Protein AF-A0A920YTK1-F1 (afdb_monomer_lite)

pLDDT: mean 79.83, std 17.47, range [36.53, 94.81]

Radius of gyration: 25.75 Å; chains: 1; bounding box: 58×49×73 Å

Sequence (204 aa):
MTEVEAIELIERLKNACTFNRFEDPGVYAEYLRALKGYDYGRMDAAIDAAIEEDSRNVPAISLLVKKYKDALNAPKDRFEVKNGEYCTVCDDRGYVLMKEVQKSGDMDIPYQYVLYCPFCPVGRSQAYDGRNISDKEHRSPYIVPPLTEYFGDEGIQLLRDANLKKRNKKTGVVRPTEKEFQANLQTIGKSISNDWKYDVEIPF

Foldseek 3Di:
DDLVLLVVLVVVLVVQEQDDDCVPVVVVVVSSVLPVPDDRVLLSVLQVVVCVVPSHYRDDSVSSVVSSVVCVVPPVPPPQQFFPDQDLQPRRQQWDKDWDFDDDDPDTDIDIAIAGEPPTRNRVVVWDQLQPDPDPVRRDRDTRHHCCVVDPPVRSVVSSVVSVVVVCVVVPDPPPPPVRVVVVVVVPPDDDDPPDDDDDDDDD

Secondary structure (DSSP, 8-state):
--HHHHHHHHHHHHHH-SB--TTSHHHHHHHHHHHHTS-HHHHHHHHHHHHHH-SSBPPPHHHHHHHHHHHHHS---------SS--TTTTTSSEEEEEEEEEETTEEEEEEEEEE-TTSHHHHHT--BGGG-S-STT--S-B--BGGGT--HHHHHHHHHHHHHHHHHHHT-----HHHHHHHHHH--S---TT---------

Structure (mmCIF, N/CA/C/O backbone):
data_AF-A0A920YTK1-F1
#
_entry.id   AF-A0A920YTK1-F1
#
loop_
_atom_site.group_PDB
_atom_site.id
_atom_site.type_symbol
_atom_site.label_atom_id
_atom_site.label_alt_id
_atom_site.label_comp_id
_atom_site.label_asym_id
_atom_site.label_entity_id
_atom_site.label_seq_id
_atom_site.pdbx_PDB_ins_code
_atom_site.Cartn_x
_atom_site.Cartn_y
_atom_site.Cartn_z
_atom_site.occupancy
_atom_site.B_iso_or_equiv
_atom_site.auth_seq_id
_atom_site.auth_comp_id
_atom_site.auth_asym_id
_atom_site.auth_atom_id
_atom_site.pdbx_PDB_model_num
ATOM 1 N N . MET A 1 1 ? -4.052 7.159 -19.626 1.00 87.94 1 MET A N 1
ATOM 2 C CA . MET A 1 1 ? -5.121 6.332 -19.020 1.00 87.94 1 MET A CA 1
ATOM 3 C C . MET A 1 1 ? -6.077 5.864 -20.108 1.00 87.94 1 MET A C 1
ATOM 5 O O . MET A 1 1 ? -6.047 6.420 -21.207 1.00 87.94 1 MET A O 1
ATOM 9 N N . THR A 1 2 ? -6.884 4.840 -19.842 1.00 88.12 2 THR A N 1
ATOM 10 C CA . THR A 1 2 ? -7.949 4.388 -20.747 1.00 88.12 2 THR A CA 1
ATOM 11 C C . THR A 1 2 ? -9.098 5.398 -20.791 1.00 88.12 2 THR A C 1
ATOM 13 O O . THR A 1 2 ? -9.187 6.315 -19.978 1.00 88.12 2 THR A O 1
ATOM 16 N N . GLU A 1 3 ? -9.988 5.253 -21.772 1.00 85.00 3 GLU A N 1
ATOM 17 C CA . GLU A 1 3 ? -11.191 6.084 -21.857 1.00 85.00 3 GLU A CA 1
ATOM 18 C C . GLU A 1 3 ? -12.139 5.865 -20.679 1.00 85.00 3 GLU A C 1
ATOM 20 O O . GLU A 1 3 ? -12.676 6.835 -20.161 1.00 85.00 3 GLU A O 1
ATOM 25 N N . VAL A 1 4 ? -12.281 4.619 -20.221 1.00 90.56 4 VAL A N 1
ATOM 26 C CA . VAL A 1 4 ? -13.115 4.268 -19.063 1.00 90.56 4 VAL A CA 1
ATOM 27 C C . VAL A 1 4 ? -12.578 4.933 -17.796 1.00 90.56 4 VAL A C 1
ATOM 29 O O . VAL A 1 4 ? -13.322 5.626 -17.117 1.00 90.56 4 VAL A O 1
ATOM 32 N N . GLU A 1 5 ? -11.273 4.824 -17.548 1.00 86.38 5 GLU A N 1
ATOM 33 C CA . GLU A 1 5 ? -10.601 5.477 -16.414 1.00 86.38 5 GLU A CA 1
ATOM 34 C C . GLU A 1 5 ? -10.766 7.007 -16.446 1.00 86.38 5 GLU A C 1
ATOM 36 O O . GLU A 1 5 ? -11.015 7.642 -15.426 1.00 86.38 5 GLU A O 1
ATOM 41 N N . ALA A 1 6 ? -10.663 7.626 -17.626 1.00 90.19 6 ALA A N 1
ATOM 42 C CA . ALA A 1 6 ? -10.862 9.067 -17.759 1.00 90.19 6 ALA A CA 1
ATOM 43 C C . ALA A 1 6 ? -12.318 9.482 -17.481 1.00 90.19 6 ALA A C 1
ATOM 45 O O . ALA A 1 6 ? -12.548 10.526 -16.871 1.00 90.19 6 ALA A O 1
ATOM 46 N N . ILE A 1 7 ? -13.293 8.667 -17.900 1.00 93.06 7 ILE A N 1
ATOM 47 C CA . ILE A 1 7 ? -14.715 8.872 -17.593 1.00 93.06 7 ILE A CA 1
ATOM 48 C C . ILE A 1 7 ? -14.958 8.759 -16.084 1.00 93.06 7 ILE A C 1
ATOM 50 O O . ILE A 1 7 ? -15.642 9.611 -15.523 1.00 93.06 7 ILE A O 1
ATOM 54 N N . GLU A 1 8 ? -14.362 7.769 -15.416 1.00 94.00 8 GLU A N 1
ATOM 55 C CA . GLU A 1 8 ? -14.471 7.590 -13.961 1.00 94.00 8 GLU A CA 1
ATOM 56 C C . GLU A 1 8 ? -13.987 8.830 -13.194 1.00 94.00 8 GLU A C 1
ATOM 58 O O . GLU A 1 8 ? -14.679 9.313 -12.295 1.00 94.00 8 GLU A O 1
ATOM 63 N N . LEU A 1 9 ? -12.852 9.412 -13.597 1.00 94.75 9 LEU A N 1
ATOM 64 C CA . LEU A 1 9 ? -12.340 10.649 -12.995 1.00 94.75 9 LEU A CA 1
ATOM 65 C C . LEU A 1 9 ? -13.267 11.854 -13.230 1.00 94.75 9 LEU A C 1
ATOM 67 O O . LEU A 1 9 ? -13.437 12.687 -12.336 1.00 94.75 9 LEU A O 1
ATOM 71 N N . ILE A 1 10 ? -13.890 11.958 -14.408 1.00 94.12 10 ILE A N 1
ATOM 72 C CA . ILE A 1 10 ? -14.852 13.032 -14.707 1.00 94.12 10 ILE A CA 1
ATOM 73 C C . ILE A 1 10 ? -16.121 12.874 -13.866 1.00 94.12 10 ILE A C 1
ATOM 75 O O . ILE A 1 10 ? -16.597 13.852 -13.287 1.00 94.12 10 ILE A O 1
ATOM 79 N N . GLU A 1 11 ? -16.653 11.657 -13.748 1.00 94.06 11 GLU A N 1
ATOM 80 C CA . GLU A 1 11 ? -17.817 11.387 -12.899 1.00 94.06 11 GLU A CA 1
ATOM 81 C C . GLU A 1 11 ? -17.509 11.658 -11.421 1.00 94.06 11 GLU A C 1
ATOM 83 O O . GLU A 1 11 ? -18.341 12.216 -10.705 1.00 94.06 11 GLU A O 1
ATOM 88 N N . ARG A 1 12 ? -16.289 11.369 -10.958 1.00 92.62 12 ARG A N 1
ATOM 89 C CA . ARG A 1 12 ? -15.841 11.755 -9.613 1.00 92.62 12 ARG A CA 1
ATOM 90 C C . ARG A 1 12 ? -15.880 13.270 -9.415 1.00 92.62 12 ARG A C 1
ATOM 92 O O . ARG A 1 12 ? -16.478 13.731 -8.447 1.00 92.62 12 ARG A O 1
ATOM 99 N N . LEU A 1 13 ? -15.305 14.046 -10.337 1.00 93.19 13 LEU A N 1
ATOM 100 C CA . LEU A 1 13 ? -15.335 15.515 -10.288 1.00 93.19 13 LEU A CA 1
ATOM 101 C C . LEU A 1 13 ? -16.767 16.064 -10.310 1.00 93.19 13 LEU A C 1
ATOM 103 O O . LEU A 1 13 ? -17.087 16.999 -9.580 1.00 93.19 13 LEU A O 1
ATOM 107 N N . LYS A 1 14 ? -17.644 15.467 -11.121 1.00 92.38 14 LYS A N 1
ATOM 108 C CA . LYS A 1 14 ? -19.065 15.826 -11.199 1.00 92.38 14 LYS A CA 1
ATOM 109 C C . LYS A 1 14 ? -19.798 15.603 -9.875 1.00 92.38 14 LYS A C 1
ATOM 111 O O . LYS A 1 14 ? -20.633 16.424 -9.509 1.00 92.38 14 LYS A O 1
ATOM 116 N N . ASN A 1 15 ? -19.479 14.520 -9.168 1.00 89.94 15 ASN A N 1
ATOM 117 C CA . ASN A 1 15 ? -20.106 14.171 -7.891 1.00 89.94 15 ASN A CA 1
ATOM 118 C C . ASN A 1 15 ? -19.503 14.925 -6.697 1.00 89.94 15 ASN A C 1
ATOM 120 O O . ASN A 1 15 ? -20.212 15.215 -5.737 1.00 89.94 15 ASN A O 1
ATOM 124 N N . ALA A 1 16 ? -18.205 15.229 -6.741 1.00 89.19 16 ALA A N 1
ATOM 125 C CA . ALA A 1 16 ? -17.499 15.894 -5.650 1.00 89.19 16 ALA A CA 1
ATOM 126 C C . ALA A 1 16 ? -17.659 17.422 -5.672 1.00 89.19 16 ALA A C 1
ATOM 128 O O . ALA A 1 16 ? -17.694 18.045 -4.611 1.00 89.19 16 ALA A O 1
ATOM 129 N N . CYS A 1 17 ? -17.762 18.035 -6.858 1.00 91.38 17 CYS A N 1
ATOM 130 C CA . CYS A 1 17 ? -17.832 19.487 -6.999 1.00 91.38 17 CYS A CA 1
ATOM 131 C C . CYS A 1 17 ? -19.274 19.989 -7.123 1.00 91.38 17 CYS A C 1
ATOM 133 O O . CYS A 1 17 ? -20.016 19.592 -8.024 1.00 91.38 17 CYS A O 1
ATOM 135 N N . THR A 1 18 ? -19.640 20.948 -6.268 1.00 87.25 18 THR A N 1
ATOM 136 C CA . THR A 1 18 ? -21.009 21.502 -6.218 1.00 87.25 18 THR A CA 1
ATOM 137 C C . THR A 1 18 ? -21.391 22.219 -7.519 1.00 87.25 18 THR A C 1
ATOM 139 O O . THR A 1 18 ? -22.512 22.087 -8.005 1.00 87.25 18 THR A O 1
ATOM 142 N N . PHE A 1 19 ? -20.460 22.980 -8.096 1.00 87.94 19 PHE A N 1
ATOM 143 C CA . PHE A 1 19 ? -20.639 23.692 -9.356 1.00 87.94 19 PHE A CA 1
ATOM 144 C C . PHE A 1 19 ? -19.768 23.061 -10.438 1.00 87.94 19 PHE A C 1
ATOM 146 O O . PHE A 1 19 ? -18.546 23.234 -10.465 1.00 87.94 19 PHE A O 1
ATOM 153 N N . ASN A 1 20 ? -20.417 22.354 -11.360 1.00 90.50 20 ASN A N 1
ATOM 154 C CA . ASN A 1 20 ? -19.795 21.745 -12.527 1.00 90.50 20 ASN A CA 1
ATOM 155 C C . ASN A 1 20 ? -20.563 22.101 -13.811 1.00 90.50 20 ASN A C 1
ATOM 157 O O . ASN A 1 20 ? -21.699 22.568 -13.765 1.00 90.50 20 ASN A O 1
ATOM 161 N N . ARG A 1 21 ? -19.912 21.925 -14.965 1.00 89.06 21 ARG A N 1
ATOM 162 C CA . ARG A 1 21 ? -20.503 22.154 -16.297 1.00 89.06 21 ARG A CA 1
ATOM 163 C C . ARG A 1 21 ? -20.353 20.933 -17.199 1.00 89.06 21 ARG A C 1
ATOM 165 O O . ARG A 1 21 ? -20.273 21.068 -18.412 1.00 89.06 21 ARG A O 1
ATOM 172 N N . PHE A 1 22 ? -20.291 19.740 -16.610 1.00 91.00 22 PHE A N 1
ATOM 173 C CA . PHE A 1 22 ? -20.094 18.502 -17.369 1.00 91.00 22 PHE A CA 1
ATOM 174 C C . PHE A 1 22 ? -21.326 18.080 -18.182 1.00 91.00 22 PHE A C 1
ATOM 176 O O . PHE A 1 22 ? -21.229 17.166 -18.991 1.00 91.00 22 PHE A O 1
ATOM 183 N N . GLU A 1 23 ? -22.463 18.760 -18.007 1.00 87.38 23 GLU A N 1
ATOM 184 C CA . GLU A 1 23 ? -23.627 18.645 -18.894 1.00 87.38 23 GLU A CA 1
ATOM 185 C C . GLU A 1 23 ? -23.392 19.291 -20.270 1.00 87.38 23 GLU A C 1
ATOM 187 O O . GLU A 1 23 ? -24.080 18.945 -21.227 1.00 87.38 23 GLU A O 1
ATOM 192 N N . ASP A 1 24 ? -22.415 20.200 -20.391 1.00 91.69 24 ASP A N 1
ATOM 193 C CA . ASP A 1 24 ? -21.975 20.732 -21.679 1.00 91.69 24 ASP A CA 1
ATOM 194 C C . ASP A 1 24 ? -21.043 19.710 -22.366 1.00 91.69 24 ASP A C 1
ATOM 196 O O . ASP A 1 24 ? -19.941 19.446 -21.861 1.00 91.69 24 ASP A O 1
ATOM 200 N N . PRO A 1 25 ? -21.431 19.152 -23.532 1.00 89.12 25 PRO A N 1
ATOM 201 C CA . PRO A 1 25 ? -20.628 18.155 -24.235 1.00 89.12 25 PRO A CA 1
ATOM 202 C C . PRO A 1 25 ? -19.227 18.648 -24.608 1.00 89.12 25 PRO A C 1
ATOM 204 O O . PRO A 1 25 ? -18.294 17.847 -24.666 1.00 89.12 25 PRO A O 1
ATOM 207 N N . GLY A 1 26 ? -19.059 19.953 -24.852 1.00 90.81 26 GLY A N 1
ATOM 208 C CA . GLY A 1 26 ? -17.761 20.542 -25.170 1.00 90.81 26 GLY A CA 1
ATOM 209 C C . GLY A 1 26 ? -16.815 20.513 -23.972 1.00 90.81 26 GLY A C 1
ATOM 210 O O . GLY A 1 26 ? -15.660 20.112 -24.103 1.00 90.81 26 GLY A O 1
ATOM 211 N N . VAL A 1 27 ? -17.320 20.861 -22.785 1.00 89.25 27 VAL A N 1
ATOM 212 C CA . VAL A 1 27 ? -16.544 20.810 -21.535 1.00 89.25 27 VAL A CA 1
ATOM 213 C C . VAL A 1 27 ? -16.164 19.369 -21.207 1.00 89.25 27 VAL A C 1
ATOM 215 O O . VAL A 1 27 ? -15.002 19.088 -20.912 1.00 89.25 27 VAL A O 1
ATOM 218 N N . TYR A 1 28 ? -17.118 18.445 -21.319 1.00 92.06 28 TYR A N 1
ATOM 219 C CA . TYR A 1 28 ? -16.875 17.023 -21.085 1.00 92.06 28 TYR A CA 1
ATOM 220 C C . TYR A 1 28 ? -15.789 16.465 -22.019 1.00 92.06 28 TYR A C 1
ATOM 222 O O . TYR A 1 28 ? -14.837 15.828 -21.564 1.00 92.06 28 TYR A O 1
ATOM 230 N N . ALA A 1 29 ? -15.888 16.750 -23.322 1.00 91.75 29 ALA A N 1
ATOM 231 C CA . ALA A 1 29 ? -14.937 16.273 -24.322 1.00 91.75 29 ALA A CA 1
ATOM 232 C C . ALA A 1 29 ? -13.519 16.832 -24.115 1.00 91.75 29 ALA A C 1
ATOM 234 O O . ALA A 1 29 ? -12.543 16.102 -24.303 1.00 91.75 29 ALA A O 1
ATOM 235 N N . GLU A 1 30 ? -13.388 18.095 -23.704 1.00 93.44 30 GLU A N 1
ATOM 236 C CA . G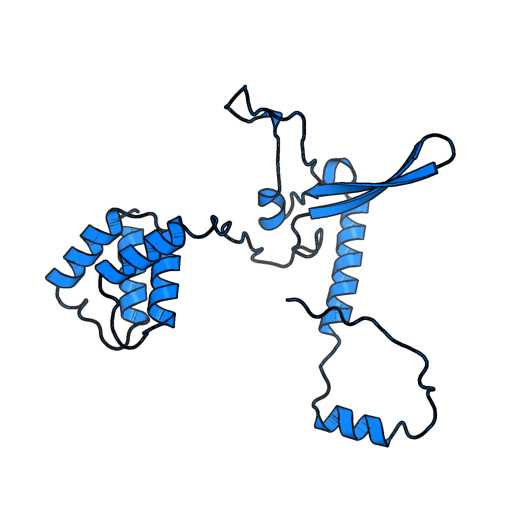LU A 1 30 ? -12.083 18.706 -23.432 1.00 93.44 30 GLU A CA 1
ATOM 237 C C . GLU A 1 30 ? -11.408 18.106 -22.191 1.00 93.44 30 GLU A C 1
ATOM 239 O O . GLU A 1 30 ? -10.217 17.788 -22.239 1.00 93.44 30 GLU A O 1
ATOM 244 N N . TYR A 1 31 ? -12.158 17.846 -21.113 1.00 94.81 31 TYR A N 1
ATOM 245 C CA . TYR A 1 31 ? -11.619 17.120 -19.955 1.00 94.81 31 TYR A CA 1
ATOM 246 C C . TYR A 1 31 ? -11.228 15.691 -20.326 1.00 94.81 31 TYR A C 1
ATOM 248 O O . TYR A 1 31 ? -10.128 15.253 -19.992 1.00 94.81 31 TYR A O 1
ATOM 256 N N . LEU A 1 32 ? -12.073 14.984 -21.077 1.00 92.00 32 LEU A N 1
ATOM 257 C CA . LEU A 1 32 ? -11.785 13.623 -21.521 1.00 92.00 32 LEU A CA 1
ATOM 258 C C . LEU A 1 32 ? -10.508 13.566 -22.371 1.00 92.00 32 LEU A C 1
ATOM 260 O O . LEU A 1 32 ? -9.640 12.719 -22.146 1.00 92.00 32 LEU A O 1
ATOM 264 N N . ARG A 1 33 ? -10.362 14.492 -23.327 1.00 92.38 33 ARG A N 1
ATOM 265 C CA . ARG A 1 33 ? -9.161 14.622 -24.162 1.00 92.38 33 ARG A CA 1
ATOM 266 C C . ARG A 1 33 ? -7.925 14.905 -23.312 1.00 92.38 33 ARG A C 1
ATOM 268 O O . ARG A 1 33 ? -6.892 14.275 -23.537 1.00 92.38 33 ARG A O 1
ATOM 275 N N . ALA A 1 34 ? -8.019 15.835 -22.364 1.00 91.56 34 ALA A N 1
ATOM 276 C CA . ALA A 1 34 ? -6.896 16.216 -21.517 1.00 91.56 34 ALA A CA 1
ATOM 277 C C . ALA A 1 34 ? -6.457 15.069 -20.595 1.00 91.56 34 ALA A C 1
ATOM 279 O O . ALA A 1 34 ? -5.274 14.735 -20.558 1.00 91.56 34 ALA A O 1
ATOM 280 N N . LEU A 1 35 ? -7.398 14.429 -19.894 1.00 91.88 35 LEU A N 1
ATOM 281 C CA . LEU A 1 35 ? -7.115 13.380 -18.911 1.00 91.88 35 LEU A CA 1
ATOM 282 C C . LEU A 1 35 ? -6.496 12.131 -19.549 1.00 91.88 35 LEU A C 1
ATOM 284 O O . LEU A 1 35 ? -5.561 11.570 -18.981 1.00 91.88 35 LEU A O 1
ATOM 288 N N . LYS A 1 36 ? -6.905 11.745 -20.769 1.00 89.38 36 LYS A N 1
ATOM 289 C CA . LYS A 1 36 ? -6.332 10.588 -21.492 1.00 89.38 36 LYS A CA 1
ATOM 290 C C . LYS A 1 36 ? -4.794 10.613 -21.569 1.00 89.38 36 LYS A C 1
ATOM 292 O O . LYS A 1 36 ? -4.175 9.546 -21.542 1.00 89.38 36 LYS A O 1
ATOM 297 N N . GLY A 1 37 ? -4.181 11.800 -21.593 1.00 86.50 37 GLY A N 1
ATOM 298 C CA . GLY A 1 37 ? -2.726 11.993 -21.633 1.00 86.50 37 GLY A CA 1
ATOM 299 C C . GLY A 1 37 ? -1.962 11.680 -20.338 1.00 86.50 37 GLY A C 1
ATOM 300 O O . GLY A 1 37 ? -0.733 11.746 -20.346 1.00 86.50 37 GLY A O 1
ATOM 301 N N . TYR A 1 38 ? -2.644 11.341 -19.240 1.00 89.62 38 TYR A N 1
ATOM 302 C CA . TYR A 1 38 ? -2.033 11.182 -17.916 1.00 89.62 38 TYR A CA 1
ATOM 303 C C . TYR A 1 38 ? -2.187 9.766 -17.339 1.00 89.62 38 TYR A C 1
ATOM 305 O O . TYR A 1 38 ? -2.978 8.952 -17.824 1.00 89.62 38 TYR A O 1
ATOM 313 N N . ASP A 1 39 ? -1.391 9.459 -16.313 1.00 89.31 39 ASP A N 1
ATOM 314 C CA . ASP A 1 39 ? -1.507 8.233 -15.514 1.00 89.31 39 ASP A CA 1
ATOM 315 C C . ASP A 1 39 ? -2.726 8.305 -14.580 1.00 89.31 39 ASP A C 1
ATOM 317 O O . ASP A 1 39 ? -2.942 9.339 -13.948 1.00 89.31 39 ASP A O 1
ATOM 321 N N . TYR A 1 40 ? -3.510 7.223 -14.503 1.00 86.50 40 TYR A N 1
ATOM 322 C CA . TYR A 1 40 ? -4.771 7.190 -13.752 1.00 86.50 40 TYR A CA 1
ATOM 323 C C . TYR A 1 40 ? -4.560 7.452 -12.262 1.00 86.50 40 TYR A C 1
ATOM 325 O O . TYR A 1 40 ? -5.064 8.445 -11.751 1.00 86.50 40 TYR A O 1
ATOM 333 N N . GLY A 1 41 ? -3.753 6.633 -11.580 1.00 85.06 41 GLY A N 1
ATOM 334 C CA . GLY A 1 41 ? -3.594 6.734 -10.127 1.00 85.06 41 GLY A CA 1
ATOM 335 C C . GLY A 1 41 ? -3.006 8.072 -9.675 1.00 85.06 41 GLY A C 1
ATOM 336 O O . GLY A 1 41 ? -3.396 8.614 -8.645 1.00 85.06 41 GLY A O 1
ATOM 337 N N . ARG A 1 42 ? -2.102 8.658 -10.467 1.00 83.81 42 ARG A N 1
ATOM 338 C CA . ARG A 1 42 ? -1.548 9.986 -10.160 1.00 83.81 42 ARG A CA 1
ATOM 339 C C . ARG A 1 42 ? -2.523 11.121 -10.413 1.00 83.81 42 ARG A C 1
ATOM 341 O O . ARG A 1 42 ? -2.518 12.096 -9.668 1.00 83.81 42 ARG A O 1
ATOM 348 N N . MET A 1 43 ? -3.305 11.038 -11.484 1.00 91.56 43 MET A N 1
ATOM 349 C CA . MET A 1 43 ? -4.319 12.052 -11.754 1.00 91.56 43 MET A CA 1
ATOM 350 C C . MET A 1 43 ? -5.454 11.975 -10.733 1.00 91.56 43 MET A C 1
ATOM 352 O O . MET A 1 43 ? -5.971 13.011 -10.335 1.00 91.56 43 MET A O 1
ATOM 356 N N . ASP A 1 44 ? -5.769 10.775 -10.252 1.00 92.00 44 ASP A N 1
ATOM 357 C CA . ASP A 1 44 ? -6.718 10.560 -9.166 1.00 92.00 44 ASP A CA 1
ATOM 358 C C . ASP A 1 44 ? -6.279 11.282 -7.880 1.00 92.00 44 ASP A C 1
ATOM 360 O O . ASP A 1 44 ? -7.010 12.115 -7.347 1.00 92.00 44 ASP A O 1
ATOM 364 N N . ALA A 1 45 ? -5.020 11.092 -7.470 1.00 88.38 45 ALA A N 1
ATOM 365 C CA . ALA A 1 45 ? -4.438 11.816 -6.337 1.00 88.38 45 ALA A CA 1
ATOM 366 C C . ALA A 1 45 ? -4.372 13.341 -6.565 1.00 88.38 45 ALA A C 1
ATOM 368 O O . ALA A 1 45 ? -4.576 14.133 -5.645 1.00 88.38 45 ALA A O 1
ATOM 369 N N . ALA A 1 46 ? -4.097 13.777 -7.798 1.00 91.06 46 ALA A N 1
ATOM 370 C CA . ALA A 1 46 ? -4.083 15.196 -8.150 1.00 91.06 46 ALA A CA 1
ATOM 371 C C . ALA A 1 46 ? -5.479 15.835 -8.070 1.00 91.06 46 ALA A C 1
ATOM 373 O O . ALA A 1 46 ? -5.594 17.005 -7.697 1.00 91.06 46 ALA A O 1
ATOM 374 N N . ILE A 1 47 ? -6.522 15.077 -8.417 1.00 93.38 47 ILE A N 1
ATOM 375 C CA . ILE A 1 47 ? -7.921 15.478 -8.269 1.00 93.38 47 ILE A CA 1
ATOM 376 C C . ILE A 1 47 ? -8.281 15.595 -6.787 1.00 93.38 47 ILE A C 1
ATOM 378 O O . ILE A 1 47 ? -8.868 16.606 -6.408 1.00 93.38 47 ILE A O 1
ATOM 382 N N . ASP A 1 48 ? -7.867 14.646 -5.945 1.00 90.94 48 ASP A N 1
ATOM 383 C CA . ASP A 1 48 ? -8.089 14.723 -4.495 1.00 90.94 48 ASP A CA 1
ATOM 384 C C . ASP A 1 48 ? -7.478 15.973 -3.879 1.00 90.94 48 ASP A C 1
ATOM 386 O O . ASP A 1 48 ? -8.180 16.765 -3.249 1.00 90.94 48 ASP A O 1
ATOM 390 N N . ALA A 1 49 ? -6.206 16.229 -4.175 1.00 89.75 49 ALA A N 1
ATOM 391 C CA . ALA A 1 49 ? -5.526 17.429 -3.704 1.00 89.75 49 ALA A CA 1
ATOM 392 C C . ALA A 1 49 ? -6.179 18.732 -4.205 1.00 89.75 49 ALA A C 1
ATOM 394 O O . ALA A 1 49 ? -6.028 19.776 -3.576 1.00 89.75 49 ALA A O 1
ATOM 395 N N . ALA A 1 50 ? -6.865 18.709 -5.353 1.00 91.69 50 ALA A N 1
ATOM 396 C CA . ALA A 1 50 ? -7.580 19.873 -5.871 1.00 91.69 50 ALA A CA 1
ATOM 397 C C . ALA A 1 50 ? -8.954 20.061 -5.205 1.00 91.69 50 ALA A C 1
ATOM 399 O O . ALA A 1 50 ? -9.341 21.194 -4.925 1.00 91.69 50 ALA A O 1
ATOM 400 N N . ILE A 1 51 ? -9.672 18.968 -4.928 1.00 91.19 51 ILE A N 1
ATOM 401 C CA . ILE A 1 51 ? -10.976 18.992 -4.247 1.00 91.19 51 ILE A CA 1
ATOM 402 C C . ILE A 1 51 ? -10.821 19.408 -2.780 1.00 91.19 51 ILE A C 1
ATOM 404 O O . ILE A 1 51 ? -11.658 20.150 -2.269 1.00 91.19 51 ILE A O 1
ATOM 408 N N . GLU A 1 52 ? -9.762 18.956 -2.103 1.00 88.62 52 GLU A N 1
ATOM 409 C CA . GLU A 1 52 ? -9.464 19.366 -0.724 1.00 88.62 52 GLU A CA 1
ATOM 410 C C . GLU A 1 52 ? -9.245 20.881 -0.601 1.00 88.62 52 GLU A C 1
ATOM 412 O O . GLU A 1 52 ? -9.626 21.479 0.406 1.00 88.62 52 GLU A O 1
ATOM 417 N N . GLU A 1 53 ? -8.666 21.513 -1.626 1.00 87.50 53 GLU A N 1
ATOM 418 C CA . GLU A 1 53 ? -8.454 22.964 -1.663 1.00 87.50 53 GLU A CA 1
ATOM 419 C C . GLU A 1 53 ? -9.727 23.744 -2.001 1.00 87.50 53 GLU A C 1
ATOM 421 O O . GLU A 1 53 ? -10.026 24.749 -1.352 1.00 87.50 53 GLU A O 1
ATOM 426 N N . ASP A 1 54 ? -10.471 23.305 -3.020 1.00 86.94 54 ASP A N 1
ATOM 427 C CA . ASP A 1 54 ? -11.760 23.886 -3.395 1.00 86.94 54 ASP A CA 1
ATOM 428 C C . ASP A 1 54 ? -12.704 22.812 -3.952 1.00 86.94 54 ASP A C 1
ATOM 430 O O . ASP A 1 54 ? -12.638 22.423 -5.118 1.00 86.94 54 ASP A O 1
ATOM 434 N N . SER A 1 55 ? -13.647 22.377 -3.119 1.00 87.44 55 SER A N 1
ATOM 435 C CA . SER A 1 55 ? -14.720 21.455 -3.507 1.00 87.44 55 SER A CA 1
ATOM 436 C C . SER A 1 55 ? -15.956 22.169 -4.064 1.00 87.44 55 SER A C 1
ATOM 438 O O . SER A 1 55 ? -16.923 21.534 -4.498 1.00 87.44 55 SER A O 1
ATOM 440 N N . ARG A 1 56 ? -15.973 23.507 -4.067 1.00 88.62 56 ARG A N 1
ATOM 441 C CA . ARG A 1 56 ? -17.128 24.267 -4.544 1.00 88.62 56 ARG A CA 1
ATOM 442 C C . ARG A 1 56 ? -17.203 24.233 -6.063 1.00 88.62 56 ARG A C 1
ATOM 444 O O . ARG A 1 56 ? -18.285 23.990 -6.593 1.00 88.62 56 ARG A O 1
ATOM 451 N N . ASN A 1 57 ? -16.093 24.465 -6.757 1.00 90.25 57 ASN A N 1
ATOM 452 C CA . ASN A 1 57 ? -16.044 24.525 -8.218 1.00 90.25 57 ASN A CA 1
ATOM 453 C C . ASN A 1 57 ? -15.208 23.382 -8.786 1.00 90.25 57 ASN A C 1
ATOM 455 O O . ASN A 1 57 ? -14.218 22.982 -8.185 1.00 90.25 57 ASN A O 1
ATOM 459 N N . VAL A 1 58 ? -15.552 22.910 -9.985 1.00 92.00 58 VAL A N 1
ATOM 460 C CA . VAL A 1 58 ? -14.673 21.984 -10.709 1.00 92.00 58 VAL A CA 1
ATOM 461 C C . VAL A 1 58 ? -13.311 22.644 -10.963 1.00 92.00 58 VAL A C 1
ATOM 463 O O . VAL A 1 58 ? -13.262 23.711 -11.587 1.00 92.00 58 VAL A O 1
ATOM 466 N N . PRO A 1 59 ? -12.202 22.007 -10.544 1.00 92.31 59 PRO A N 1
ATOM 467 C CA . PRO A 1 59 ? -10.856 22.480 -10.821 1.00 92.31 59 PRO A CA 1
ATOM 468 C C . PRO A 1 59 ? -10.608 22.621 -12.319 1.00 92.31 59 PRO A C 1
ATOM 470 O O . PRO A 1 59 ? -10.909 21.715 -13.100 1.00 92.31 59 PRO A O 1
ATOM 473 N N . ALA A 1 60 ? -9.996 23.731 -12.731 1.00 93.06 60 ALA A N 1
ATOM 474 C CA . ALA A 1 60 ? -9.556 23.906 -14.110 1.00 93.06 60 ALA A CA 1
ATOM 475 C C . ALA A 1 60 ? -8.534 22.824 -14.505 1.00 93.06 60 ALA A C 1
ATOM 477 O O . ALA A 1 60 ? -7.697 22.428 -13.693 1.00 93.06 60 ALA A O 1
ATOM 478 N N . ILE A 1 61 ? -8.530 22.413 -15.779 1.00 92.75 61 ILE A N 1
ATOM 479 C CA . ILE A 1 61 ? -7.564 21.429 -16.309 1.00 92.75 61 ILE A CA 1
ATOM 480 C C . ILE A 1 61 ? -6.122 21.838 -15.974 1.00 92.75 61 ILE A C 1
ATOM 482 O O . ILE A 1 61 ? -5.320 21.013 -15.551 1.00 92.75 61 ILE A O 1
ATOM 486 N N . SER A 1 62 ? -5.787 23.125 -16.089 1.00 92.31 62 SER A N 1
ATOM 487 C CA . SER A 1 62 ? -4.455 23.641 -15.752 1.00 92.31 62 SER A CA 1
ATOM 488 C C . SER A 1 62 ? -4.069 23.426 -14.284 1.00 92.31 62 SER A C 1
ATOM 490 O O . SER A 1 62 ? -2.902 23.148 -14.003 1.00 92.31 62 SER A O 1
ATOM 492 N N . LEU A 1 63 ? -5.029 23.517 -13.357 1.00 92.88 63 LEU A N 1
ATOM 493 C CA . LEU A 1 63 ? -4.814 23.251 -11.936 1.00 92.88 63 LEU A CA 1
ATOM 494 C C . LEU A 1 63 ? -4.580 21.758 -11.694 1.00 92.88 63 LEU A C 1
ATOM 496 O O . LEU A 1 63 ? -3.610 21.411 -11.027 1.00 92.88 63 LEU A O 1
ATOM 500 N N . LEU A 1 64 ? -5.383 20.884 -12.311 1.00 93.19 64 LEU A N 1
ATOM 501 C CA . LEU A 1 64 ? -5.183 19.430 -12.246 1.00 93.19 64 LEU A CA 1
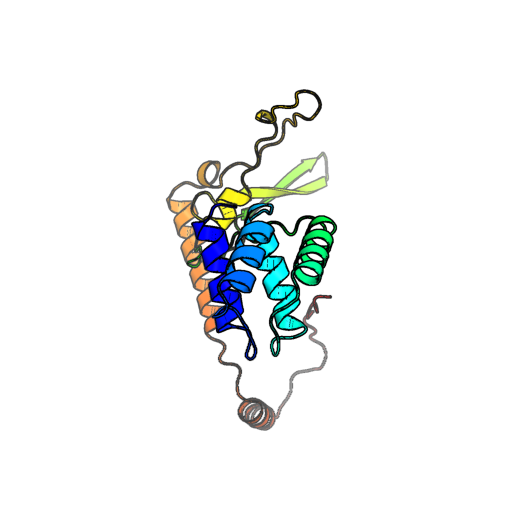ATOM 502 C C . LEU A 1 64 ? -3.807 19.025 -12.789 1.00 93.19 64 LEU A C 1
ATOM 504 O O . LEU A 1 64 ? -3.089 18.250 -12.167 1.00 93.19 64 LEU A O 1
ATOM 508 N N . VAL A 1 65 ? -3.380 19.618 -13.908 1.00 91.69 65 VAL A N 1
ATOM 509 C CA . VAL A 1 65 ? -2.046 19.385 -14.481 1.00 91.69 65 VAL A CA 1
ATOM 510 C C . VAL A 1 65 ? -0.937 19.890 -13.560 1.00 91.69 65 VAL A C 1
ATOM 512 O O . VAL A 1 65 ? 0.111 19.249 -13.460 1.00 91.69 65 VAL A O 1
ATOM 515 N N . LYS A 1 66 ? -1.139 21.026 -12.885 1.00 91.75 66 LYS A N 1
ATOM 516 C CA . LYS A 1 66 ? -0.186 21.534 -11.893 1.00 91.75 66 LYS A CA 1
ATOM 517 C C . LYS A 1 66 ? -0.071 20.565 -10.715 1.00 91.75 66 LYS A C 1
ATOM 519 O O . LYS A 1 66 ? 1.033 20.124 -10.430 1.00 91.75 66 LYS A O 1
ATOM 524 N N . LYS A 1 67 ? -1.197 20.142 -10.133 1.00 90.00 67 LYS A N 1
ATOM 525 C CA . LYS A 1 67 ? -1.251 19.156 -9.040 1.00 90.00 67 LYS A CA 1
ATOM 526 C C . LYS A 1 67 ? -0.643 17.812 -9.430 1.00 90.00 67 LYS A C 1
ATOM 528 O O . LYS A 1 67 ? 0.110 17.233 -8.659 1.00 90.00 67 LYS A O 1
ATOM 533 N N . TYR A 1 68 ? -0.871 17.364 -10.660 1.00 89.81 68 TYR A N 1
ATOM 534 C CA . TYR A 1 68 ? -0.238 16.168 -11.210 1.00 89.81 68 TYR A CA 1
ATOM 535 C C . TYR A 1 68 ? 1.289 16.304 -11.299 1.00 89.81 68 TYR A C 1
ATOM 537 O O . TYR A 1 68 ? 2.020 15.364 -10.996 1.00 89.81 68 TYR A O 1
ATOM 545 N N . LYS A 1 69 ? 1.801 17.473 -11.705 1.00 86.88 69 LYS A N 1
ATOM 546 C CA . LYS A 1 69 ? 3.247 17.753 -11.723 1.00 86.88 69 LYS A CA 1
ATOM 547 C C . LYS A 1 69 ? 3.829 17.895 -10.321 1.00 86.88 69 LYS A C 1
ATOM 549 O O . LYS A 1 69 ? 4.944 17.442 -10.087 1.00 86.88 69 LYS A O 1
ATOM 554 N N . ASP A 1 70 ? 3.077 18.466 -9.394 1.00 83.69 70 ASP A N 1
ATOM 555 C CA . ASP A 1 70 ? 3.475 18.528 -7.993 1.00 83.69 70 ASP A CA 1
ATOM 556 C C . ASP A 1 70 ? 3.550 17.105 -7.410 1.00 83.69 70 ASP A C 1
ATOM 558 O O . ASP A 1 70 ? 4.531 16.773 -6.756 1.00 83.69 70 ASP A O 1
ATOM 562 N N . ALA A 1 71 ? 2.623 16.212 -7.777 1.00 73.25 71 ALA A N 1
ATOM 563 C CA . ALA A 1 71 ? 2.673 14.784 -7.447 1.00 73.25 71 ALA A CA 1
ATOM 564 C C . ALA A 1 71 ? 3.805 14.011 -8.163 1.00 73.25 71 ALA A C 1
ATOM 566 O O . ALA A 1 71 ? 4.272 12.994 -7.656 1.00 73.25 71 ALA A O 1
ATOM 567 N N . LEU A 1 72 ? 4.275 14.475 -9.330 1.00 70.19 72 LEU A N 1
ATOM 568 C CA . LEU A 1 72 ? 5.476 13.940 -9.994 1.00 70.19 72 LEU A CA 1
ATOM 569 C C . LEU A 1 72 ? 6.767 14.317 -9.256 1.00 70.19 72 LEU A C 1
ATOM 571 O O . LEU A 1 72 ? 7.724 13.543 -9.279 1.00 70.19 72 LEU A O 1
ATOM 575 N N . ASN A 1 73 ? 6.796 15.516 -8.670 1.00 63.25 73 ASN A N 1
ATOM 576 C CA . ASN A 1 73 ? 7.954 16.076 -7.974 1.00 63.25 73 ASN A CA 1
ATOM 577 C C . ASN A 1 73 ? 7.955 15.754 -6.475 1.00 63.25 73 ASN A C 1
ATOM 579 O O . ASN A 1 73 ? 9.006 15.819 -5.838 1.00 63.25 73 ASN A O 1
ATOM 583 N N . ALA A 1 74 ? 6.802 15.386 -5.914 1.00 56.06 74 ALA A N 1
ATOM 584 C CA . ALA A 1 74 ? 6.727 14.727 -4.626 1.00 56.06 74 ALA A CA 1
ATOM 585 C C . ALA A 1 74 ? 7.524 13.413 -4.712 1.00 56.06 74 ALA A C 1
ATOM 587 O O . ALA A 1 74 ? 7.429 12.707 -5.724 1.00 56.06 74 ALA A O 1
ATOM 588 N N . PRO A 1 75 ? 8.346 13.071 -3.701 1.00 49.88 75 PRO A N 1
ATOM 589 C CA . PRO A 1 75 ? 9.013 11.776 -3.673 1.00 49.88 75 PRO A CA 1
ATOM 590 C C . PRO A 1 75 ? 7.923 10.726 -3.826 1.00 49.88 75 PRO A C 1
ATOM 592 O O . PRO A 1 75 ? 7.050 10.712 -2.968 1.00 49.88 75 PRO A O 1
ATOM 595 N N . LYS A 1 76 ? 7.942 9.955 -4.937 1.00 47.12 76 LYS A N 1
ATOM 596 C CA . LYS A 1 76 ? 6.931 8.944 -5.308 1.00 47.12 76 LYS A CA 1
ATOM 597 C C . LYS A 1 76 ? 6.315 8.396 -4.038 1.00 47.12 76 LYS A C 1
ATOM 599 O O . LYS A 1 76 ? 6.935 7.535 -3.405 1.00 47.12 76 LYS A O 1
ATOM 604 N N . ASP A 1 77 ? 5.150 8.918 -3.674 1.00 45.28 77 ASP A N 1
ATOM 605 C CA . ASP A 1 77 ? 4.437 8.352 -2.558 1.00 45.28 77 ASP A CA 1
ATOM 606 C C . ASP A 1 77 ? 4.107 6.959 -3.064 1.00 45.28 77 ASP A C 1
ATOM 608 O O . ASP A 1 77 ? 3.471 6.778 -4.112 1.00 45.28 77 ASP A O 1
ATOM 612 N N . ARG A 1 78 ? 4.787 5.972 -2.480 1.00 49.34 78 ARG A N 1
ATOM 613 C CA . ARG A 1 78 ? 4.593 4.578 -2.842 1.00 49.34 78 ARG A CA 1
ATOM 614 C C . ARG A 1 78 ? 3.104 4.404 -2.654 1.00 49.34 78 ARG A C 1
ATOM 616 O O . ARG A 1 78 ? 2.669 4.625 -1.533 1.00 49.34 78 ARG A O 1
ATOM 623 N N . PHE A 1 79 ? 2.355 4.075 -3.714 1.00 51.25 79 PHE A N 1
ATOM 624 C CA . PHE A 1 79 ? 0.968 3.632 -3.582 1.00 51.25 79 PHE A CA 1
ATOM 625 C C . PHE A 1 79 ? 0.900 2.816 -2.298 1.00 51.25 79 PHE A C 1
ATOM 627 O O . PHE A 1 79 ? 1.569 1.780 -2.225 1.00 51.25 79 PHE A O 1
ATOM 634 N N . GLU A 1 80 ? 0.263 3.357 -1.254 1.00 61.34 80 GLU A N 1
ATOM 635 C CA . GLU A 1 80 ? 0.279 2.708 0.047 1.00 61.34 80 GLU A CA 1
ATOM 636 C C . GLU A 1 80 ? -0.516 1.428 -0.154 1.00 61.34 80 GLU A C 1
ATOM 638 O O . GLU A 1 80 ? -1.748 1.436 -0.176 1.00 61.34 80 GLU A O 1
ATOM 643 N N . VAL A 1 81 ? 0.190 0.326 -0.399 1.00 70.06 81 VAL A N 1
ATOM 644 C CA . VAL A 1 81 ? -0.432 -0.979 -0.536 1.00 70.06 81 VAL A CA 1
ATOM 645 C C . VAL A 1 81 ? -0.995 -1.280 0.837 1.00 70.06 81 VAL A C 1
ATOM 647 O O . VAL A 1 81 ? -0.243 -1.584 1.756 1.00 70.06 81 VAL A O 1
ATOM 650 N N . LYS A 1 82 ? -2.309 -1.126 0.985 1.00 79.19 82 LYS A N 1
ATOM 651 C CA . LYS A 1 82 ? -3.055 -1.420 2.208 1.00 79.19 82 LYS A CA 1
ATOM 652 C C . LYS A 1 82 ? -3.683 -2.798 2.086 1.00 79.19 82 LYS A C 1
ATOM 654 O O . LYS A 1 82 ? -4.026 -3.253 0.995 1.00 79.19 82 LYS A O 1
ATOM 659 N N . ASN A 1 83 ? -3.839 -3.478 3.215 1.00 79.12 83 ASN A N 1
ATOM 660 C CA . ASN A 1 83 ? -4.631 -4.697 3.238 1.00 79.12 83 ASN A CA 1
ATOM 661 C C . ASN A 1 83 ? -6.120 -4.328 3.276 1.00 79.12 83 ASN A C 1
ATOM 663 O O . ASN A 1 83 ? -6.515 -3.459 4.050 1.00 79.12 83 ASN A O 1
ATOM 667 N N . GLY A 1 84 ? -6.945 -5.006 2.472 1.00 76.81 84 GLY A N 1
ATOM 668 C CA . GLY A 1 84 ? -8.407 -4.880 2.564 1.00 76.81 84 GLY A CA 1
ATOM 669 C C . GLY A 1 84 ? -8.979 -5.523 3.834 1.00 76.81 84 GLY A C 1
ATOM 670 O O . GLY A 1 84 ? -9.986 -5.069 4.364 1.00 76.81 84 GLY A O 1
ATOM 671 N N . GLU A 1 85 ? -8.294 -6.541 4.358 1.00 84.38 85 GLU A N 1
ATOM 672 C CA . GLU A 1 85 ? -8.618 -7.219 5.612 1.00 84.38 85 GLU A CA 1
ATOM 673 C C . GLU A 1 85 ? -7.377 -7.321 6.496 1.00 84.38 85 GLU A C 1
ATOM 675 O O . GLU A 1 85 ? -6.258 -7.443 6.000 1.00 84.38 85 GLU A O 1
ATOM 680 N N . TYR A 1 86 ? -7.572 -7.325 7.814 1.00 88.06 86 TYR A N 1
ATOM 681 C CA . TYR A 1 86 ? -6.465 -7.435 8.760 1.00 88.06 86 TYR A CA 1
ATOM 682 C C . TYR A 1 86 ? -5.626 -8.695 8.534 1.00 88.06 86 TYR A C 1
ATOM 684 O O . TYR A 1 86 ? -6.113 -9.822 8.659 1.00 88.06 86 TYR A O 1
ATOM 692 N N . CYS A 1 87 ? -4.326 -8.514 8.323 1.00 90.19 87 CYS A N 1
ATOM 693 C CA . CYS A 1 87 ? -3.391 -9.620 8.271 1.00 90.19 87 CYS A CA 1
ATOM 694 C C . CYS A 1 87 ? -2.960 -10.031 9.682 1.00 90.19 87 CYS A C 1
ATOM 696 O O . CYS A 1 87 ? -2.090 -9.416 10.300 1.00 90.19 87 CYS A O 1
ATOM 698 N N . THR A 1 88 ? -3.502 -11.151 10.153 1.00 93.69 88 THR A N 1
ATOM 699 C CA . THR A 1 88 ? -3.144 -11.748 11.448 1.00 93.69 88 THR A CA 1
ATOM 700 C C . THR A 1 88 ? -1.692 -12.226 11.508 1.00 93.69 88 THR A C 1
ATOM 702 O O . THR A 1 88 ? -1.124 -12.311 12.590 1.00 93.69 88 THR A O 1
ATOM 705 N N . VAL A 1 89 ? -1.044 -12.497 10.373 1.00 91.75 89 VAL A N 1
ATOM 706 C CA . VAL A 1 89 ? 0.340 -13.001 10.348 1.00 91.75 89 VAL A CA 1
ATOM 707 C C . VAL A 1 89 ? 1.360 -11.891 10.621 1.00 91.75 89 VAL A C 1
ATOM 709 O O . VAL A 1 89 ? 2.259 -12.077 11.437 1.00 91.75 89 VAL A O 1
ATOM 712 N N . CYS A 1 90 ? 1.220 -10.729 9.976 1.00 92.19 90 CYS A N 1
ATOM 713 C CA . CYS A 1 90 ? 2.190 -9.629 10.072 1.00 92.19 90 CYS A CA 1
ATOM 714 C C . CYS A 1 90 ? 1.649 -8.361 10.744 1.00 92.19 90 CYS A C 1
ATOM 716 O O . CYS A 1 90 ? 2.322 -7.333 10.706 1.00 92.19 90 CYS A O 1
ATOM 718 N N . ASP A 1 91 ? 0.438 -8.396 11.306 1.00 91.06 91 ASP A N 1
ATOM 719 C CA . ASP A 1 91 ? -0.202 -7.241 11.950 1.00 91.06 91 ASP A CA 1
ATOM 720 C C . ASP A 1 91 ? -0.284 -6.018 11.008 1.00 91.06 91 ASP A C 1
ATOM 722 O O . ASP A 1 91 ? 0.074 -4.908 11.385 1.00 91.06 91 ASP A O 1
ATOM 726 N N . ASP A 1 92 ? -0.659 -6.254 9.744 1.00 88.44 92 ASP A N 1
ATOM 727 C CA . ASP A 1 92 ? -0.692 -5.282 8.627 1.00 88.44 92 ASP A CA 1
ATOM 728 C C . ASP A 1 92 ? 0.631 -4.607 8.231 1.00 88.44 92 ASP A C 1
ATOM 730 O O . ASP A 1 92 ? 0.667 -3.852 7.265 1.00 88.44 92 ASP A O 1
ATOM 734 N N . ARG A 1 93 ? 1.753 -4.936 8.875 1.00 88.50 93 ARG A N 1
ATOM 735 C CA . ARG A 1 93 ? 3.060 -4.324 8.562 1.00 88.50 93 ARG A CA 1
ATOM 736 C C . ARG A 1 93 ? 3.650 -4.782 7.230 1.00 88.50 93 ARG A C 1
ATOM 738 O O . ARG A 1 93 ? 4.544 -4.144 6.691 1.00 88.50 93 ARG A O 1
ATOM 745 N N . GLY A 1 94 ? 3.210 -5.938 6.739 1.00 91.38 94 GLY A N 1
ATOM 746 C CA . GLY A 1 94 ? 3.781 -6.620 5.580 1.00 91.38 94 GLY A CA 1
ATOM 747 C C . GLY A 1 94 ? 5.080 -7.377 5.859 1.00 91.38 94 GLY A C 1
ATOM 748 O O . GLY A 1 94 ? 5.524 -8.143 5.010 1.00 91.38 94 GLY A O 1
ATOM 749 N N . TYR A 1 95 ? 5.670 -7.239 7.046 1.00 92.56 95 TYR A N 1
ATOM 750 C CA . TYR A 1 95 ? 6.906 -7.923 7.406 1.00 92.56 95 TYR A CA 1
ATOM 751 C C . TYR A 1 95 ? 6.950 -8.343 8.878 1.00 92.56 95 TYR A C 1
ATOM 753 O O . TYR A 1 95 ? 6.195 -7.842 9.715 1.00 92.56 95 TYR A O 1
ATOM 761 N N . VAL A 1 96 ? 7.858 -9.267 9.186 1.00 90.12 96 VAL A N 1
ATOM 762 C CA . VAL A 1 96 ? 8.204 -9.729 10.533 1.00 90.12 96 VAL A CA 1
ATOM 763 C C . VAL A 1 96 ? 9.678 -9.415 10.782 1.00 90.12 96 VAL A C 1
ATOM 765 O O . VAL A 1 96 ? 10.529 -9.716 9.949 1.00 90.12 96 VAL A O 1
ATOM 768 N N . LEU A 1 97 ? 9.973 -8.786 11.923 1.00 89.06 97 LEU A N 1
ATOM 769 C CA . LEU A 1 97 ? 11.341 -8.519 12.365 1.00 89.06 97 LEU A CA 1
ATOM 770 C C . LEU A 1 97 ? 11.863 -9.702 13.170 1.00 89.06 97 LEU A C 1
ATOM 772 O O . LEU A 1 97 ? 11.292 -10.055 14.204 1.00 89.06 97 LEU A O 1
ATOM 776 N N . MET A 1 98 ? 12.976 -10.258 12.718 1.00 85.94 98 MET A N 1
ATOM 777 C CA . MET A 1 98 ? 13.730 -11.284 13.420 1.00 85.94 98 MET A CA 1
ATOM 778 C C . MET A 1 98 ? 14.930 -10.643 14.097 1.00 85.94 98 MET A C 1
ATOM 780 O O . MET A 1 98 ? 15.535 -9.722 13.550 1.00 85.94 98 MET A O 1
ATOM 784 N N . LYS A 1 99 ? 15.268 -11.123 15.292 1.00 85.62 99 LYS A N 1
ATOM 785 C CA . LYS A 1 99 ? 16.489 -10.738 15.998 1.00 85.62 99 LYS A CA 1
ATOM 786 C C . LYS A 1 99 ? 17.352 -11.975 16.168 1.00 85.62 99 LYS A C 1
ATOM 788 O O . LYS A 1 99 ? 16.888 -12.964 16.726 1.00 85.62 99 LYS A O 1
ATOM 793 N N . GLU A 1 100 ? 18.591 -11.897 15.722 1.00 79.50 100 GLU A N 1
ATOM 794 C CA . GLU A 1 100 ? 19.596 -12.934 15.904 1.00 79.50 100 GLU A CA 1
ATOM 795 C C . GLU A 1 100 ? 20.806 -12.320 16.596 1.00 79.50 100 GLU A C 1
ATOM 797 O O . GLU A 1 100 ? 21.232 -11.223 16.250 1.00 79.50 100 GLU A O 1
ATOM 802 N N . VAL A 1 101 ? 21.348 -12.999 17.601 1.00 82.00 101 VAL A N 1
ATOM 803 C CA . VAL A 1 101 ? 22.556 -12.543 18.292 1.00 82.00 101 VAL A CA 1
ATOM 804 C C . VAL A 1 101 ? 23.732 -13.316 17.721 1.00 82.00 101 VAL A C 1
ATOM 806 O O . VAL A 1 101 ? 23.836 -14.525 17.922 1.00 82.00 101 VAL A O 1
ATOM 809 N N . GLN A 1 102 ? 24.608 -12.622 17.000 1.00 77.88 102 GLN A N 1
ATOM 810 C CA . GLN A 1 102 ? 25.840 -13.209 16.489 1.00 77.88 102 GLN A CA 1
ATOM 811 C C . GLN A 1 102 ? 26.976 -12.970 17.478 1.00 77.88 102 GLN A C 1
ATOM 813 O O . GLN A 1 102 ? 27.172 -11.853 17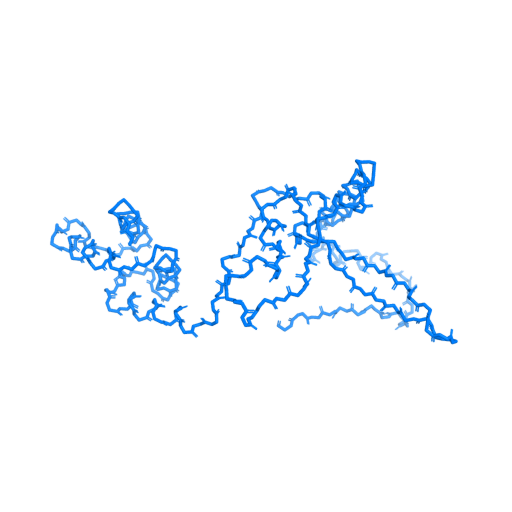.960 1.00 77.88 102 GLN A O 1
ATOM 818 N N . LYS A 1 103 ? 27.747 -14.024 17.748 1.00 79.06 103 LYS A N 1
ATOM 819 C CA . LYS A 1 103 ? 28.961 -13.931 18.558 1.00 79.06 103 LYS A CA 1
ATOM 820 C C . LYS A 1 103 ? 30.125 -13.487 17.688 1.00 79.06 103 LYS A C 1
ATOM 822 O O . LYS A 1 103 ? 30.505 -14.196 16.759 1.00 79.06 103 LYS A O 1
ATOM 827 N N . SER A 1 104 ? 30.706 -12.339 18.013 1.00 75.69 104 SER A N 1
ATOM 828 C CA . SER A 1 104 ? 31.925 -11.836 17.383 1.00 75.69 104 SER A CA 1
ATOM 829 C C . SER A 1 104 ? 33.002 -11.667 18.452 1.00 75.69 104 SER A C 1
ATOM 831 O O . SER A 1 104 ? 33.151 -10.596 19.041 1.00 75.69 104 SER A O 1
ATOM 833 N N . GLY A 1 105 ? 33.741 -12.746 18.720 1.00 81.12 105 GLY A N 1
ATOM 834 C CA . GLY A 1 105 ? 34.690 -12.804 19.835 1.00 81.12 105 GLY A CA 1
ATOM 835 C C . GLY A 1 105 ? 33.960 -12.782 21.180 1.00 81.12 105 GLY A C 1
ATOM 836 O O . GLY A 1 105 ? 33.066 -13.598 21.397 1.00 81.12 105 GLY A O 1
ATOM 837 N N . ASP A 1 106 ? 34.311 -11.827 22.044 1.00 81.25 106 ASP A N 1
ATOM 838 C CA . ASP A 1 106 ? 33.708 -11.645 23.375 1.00 81.25 106 ASP A CA 1
ATOM 839 C C . ASP A 1 106 ? 32.436 -10.772 23.366 1.00 81.25 106 ASP A C 1
ATOM 841 O O . ASP A 1 106 ? 31.877 -10.475 24.421 1.00 81.25 106 ASP A O 1
ATOM 845 N N . MET A 1 107 ? 31.978 -10.328 22.189 1.00 73.56 107 MET A N 1
ATOM 846 C CA . MET A 1 107 ? 30.802 -9.466 22.050 1.00 73.56 107 MET A CA 1
ATOM 847 C C . MET A 1 107 ? 29.638 -10.184 21.366 1.00 73.56 107 MET A C 1
ATOM 849 O O . MET A 1 107 ? 29.785 -10.773 20.292 1.00 73.56 107 MET A O 1
ATOM 853 N N . ASP A 1 108 ? 28.462 -10.049 21.974 1.00 81.50 108 ASP A N 1
ATOM 854 C CA . ASP A 1 108 ? 27.175 -10.470 21.431 1.00 81.50 108 ASP A CA 1
ATOM 855 C C . ASP A 1 108 ? 26.550 -9.295 20.660 1.00 81.50 108 ASP A C 1
ATOM 857 O O . ASP A 1 108 ? 26.146 -8.291 21.253 1.00 81.50 108 ASP A O 1
ATOM 861 N N . ILE A 1 109 ? 26.476 -9.398 19.330 1.00 80.25 109 ILE A N 1
ATOM 862 C CA . ILE A 1 109 ? 25.937 -8.341 18.462 1.00 80.25 109 ILE A CA 1
ATOM 863 C C . ILE A 1 109 ? 24.525 -8.738 18.006 1.00 80.25 109 ILE A C 1
ATOM 865 O O . ILE A 1 109 ? 24.375 -9.728 17.284 1.00 80.25 109 ILE A O 1
ATOM 869 N N . PRO A 1 110 ? 23.473 -7.988 18.391 1.00 81.31 110 PRO A N 1
ATOM 870 C CA . PRO A 1 110 ? 22.119 -8.250 17.929 1.00 81.31 110 PRO A CA 1
ATOM 871 C C . PRO A 1 110 ? 21.929 -7.716 16.506 1.00 81.31 110 PRO A C 1
ATOM 873 O O . PRO A 1 110 ? 21.905 -6.509 16.269 1.00 81.31 110 PRO A O 1
ATOM 876 N N . TYR A 1 111 ? 21.722 -8.622 15.564 1.00 81.75 111 TYR A N 1
ATOM 877 C CA . TYR A 1 111 ? 21.310 -8.320 14.205 1.00 81.75 111 TYR A CA 1
ATOM 878 C C . TYR A 1 111 ? 19.800 -8.421 14.074 1.00 81.75 111 TYR A C 1
ATOM 880 O O . TYR A 1 111 ? 19.166 -9.332 14.606 1.00 81.75 111 TYR A O 1
ATOM 888 N N . GLN A 1 112 ? 19.221 -7.469 13.350 1.00 82.75 112 GLN A N 1
ATOM 889 C CA . GLN A 1 112 ? 17.821 -7.518 12.964 1.00 82.75 112 GLN A CA 1
ATOM 890 C C . GLN A 1 112 ? 17.732 -7.741 11.467 1.00 82.75 112 GLN A C 1
ATOM 892 O O . GLN A 1 112 ? 18.375 -7.030 10.698 1.00 82.75 112 GLN A O 1
ATOM 897 N N . TYR A 1 113 ? 16.920 -8.702 11.058 1.00 85.44 113 TYR A N 1
ATOM 898 C CA . TYR A 1 113 ? 16.595 -8.897 9.654 1.00 85.44 113 TYR A CA 1
ATOM 899 C C . TYR A 1 113 ? 15.088 -9.016 9.471 1.00 85.44 113 TYR A C 1
ATOM 901 O O . TYR A 1 113 ? 14.331 -9.277 10.408 1.00 85.44 113 TYR A O 1
ATOM 909 N N . VAL A 1 114 ? 14.654 -8.744 8.247 1.00 89.88 114 VAL A N 1
ATOM 910 C CA . VAL A 1 114 ? 13.249 -8.598 7.882 1.00 89.88 114 VAL A CA 1
ATOM 911 C C . VAL A 1 114 ? 12.838 -9.791 7.031 1.00 89.88 114 VAL A C 1
ATOM 913 O O . VAL A 1 114 ? 13.529 -10.131 6.075 1.00 89.88 114 VAL A O 1
ATOM 916 N N . LEU A 1 115 ? 11.697 -10.393 7.360 1.00 92.69 115 LEU A N 1
ATOM 917 C CA . LEU A 1 115 ? 11.026 -11.401 6.541 1.00 92.69 115 LEU A CA 1
ATOM 918 C C . LEU A 1 115 ? 9.721 -10.814 6.014 1.00 92.69 115 LEU A C 1
ATOM 920 O O . LEU A 1 115 ? 8.941 -10.277 6.804 1.00 92.69 115 LEU A O 1
ATOM 924 N N . TYR A 1 116 ? 9.443 -10.914 4.715 1.00 94.62 116 TYR A N 1
ATOM 925 C CA . TYR A 1 116 ? 8.172 -10.407 4.185 1.00 94.62 116 TYR A CA 1
ATOM 926 C C . TYR A 1 116 ? 7.033 -11.415 4.392 1.00 94.62 116 TYR A C 1
ATOM 928 O O . TYR A 1 116 ? 7.241 -12.628 4.495 1.00 94.62 116 TYR A O 1
ATOM 936 N N . CYS A 1 117 ? 5.801 -10.911 4.458 1.00 94.56 117 CYS A N 1
ATOM 937 C CA . CYS A 1 117 ? 4.599 -11.725 4.597 1.00 94.56 117 CYS A CA 1
ATOM 938 C C . CYS A 1 117 ? 4.021 -12.109 3.226 1.00 94.56 117 CYS A C 1
ATOM 940 O O . CYS A 1 117 ? 3.482 -11.246 2.532 1.00 94.56 117 CYS A O 1
ATOM 942 N N . PRO A 1 118 ? 4.043 -13.394 2.825 1.00 94.06 118 PRO A N 1
ATOM 943 C CA . PRO A 1 118 ? 3.496 -13.810 1.532 1.00 94.06 118 PRO A CA 1
ATOM 944 C C . PRO A 1 118 ? 1.956 -13.876 1.518 1.00 94.06 118 PRO A C 1
ATOM 946 O O . PRO A 1 118 ? 1.344 -14.034 0.456 1.00 94.06 118 PRO A O 1
ATOM 949 N N . PHE A 1 119 ? 1.312 -13.747 2.683 1.00 92.56 119 PHE A N 1
ATOM 950 C CA . PHE A 1 119 ? -0.130 -13.946 2.859 1.00 92.56 119 PHE A CA 1
ATOM 951 C C . PHE A 1 119 ? -0.976 -12.685 2.673 1.00 92.56 119 PHE A C 1
ATOM 953 O O . PHE A 1 119 ? -2.197 -12.799 2.646 1.00 92.56 119 PHE A O 1
ATOM 960 N N . CYS A 1 120 ? -0.373 -11.497 2.558 1.00 91.00 120 CYS A N 1
ATOM 961 C CA . CYS A 1 120 ? -1.124 -10.250 2.417 1.00 91.00 120 CYS A CA 1
ATOM 962 C C . CYS A 1 120 ? -0.558 -9.330 1.323 1.00 91.00 120 CYS A C 1
ATOM 964 O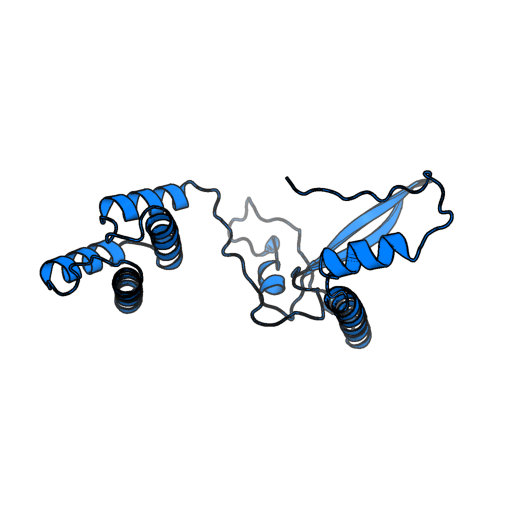 O . CYS A 1 120 ? 0.643 -9.393 1.037 1.00 91.00 120 CYS A O 1
ATOM 966 N N . PRO A 1 121 ? -1.399 -8.469 0.713 1.00 88.12 121 PRO A N 1
ATOM 967 C CA . PRO A 1 121 ? -0.963 -7.490 -0.281 1.00 88.12 121 PRO A CA 1
ATOM 968 C C . PRO A 1 121 ? 0.201 -6.616 0.193 1.00 88.12 121 PRO A C 1
ATOM 970 O O . PRO A 1 121 ? 1.198 -6.510 -0.524 1.00 88.12 121 PRO A O 1
ATOM 973 N N . VAL A 1 122 ? 0.123 -6.067 1.416 1.00 88.75 122 VAL A N 1
ATOM 974 C CA . VAL A 1 122 ? 1.200 -5.224 1.972 1.00 88.75 122 VAL A CA 1
ATOM 975 C C . VAL A 1 122 ? 2.509 -6.011 1.983 1.00 88.75 122 VAL A C 1
ATOM 977 O O . VAL A 1 122 ? 3.537 -5.516 1.536 1.00 88.75 122 VAL A O 1
ATOM 980 N N . GLY A 1 123 ? 2.493 -7.263 2.438 1.00 91.31 123 GLY A N 1
ATOM 981 C CA . GLY A 1 123 ? 3.716 -8.051 2.552 1.00 91.31 123 GLY A CA 1
ATOM 982 C C . GLY A 1 123 ? 4.310 -8.469 1.217 1.00 91.31 123 GLY A C 1
ATOM 983 O O . GLY A 1 123 ? 5.522 -8.386 1.045 1.00 91.31 123 GLY A O 1
ATOM 984 N N . ARG A 1 124 ? 3.477 -8.799 0.226 1.00 89.75 124 ARG A N 1
ATOM 985 C CA . ARG A 1 124 ? 3.958 -9.052 -1.142 1.00 89.75 124 ARG A CA 1
ATOM 986 C C . ARG A 1 124 ? 4.590 -7.815 -1.770 1.00 89.75 124 ARG A C 1
ATOM 988 O O . ARG A 1 124 ? 5.541 -7.956 -2.528 1.00 89.75 124 ARG A O 1
ATOM 995 N N . SER A 1 125 ? 4.120 -6.615 -1.426 1.00 87.94 125 SER A N 1
ATOM 996 C CA . SER A 1 125 ? 4.745 -5.374 -1.900 1.00 87.94 125 SER A CA 1
ATOM 997 C C . SER A 1 125 ? 6.130 -5.105 -1.294 1.00 87.94 125 SER A C 1
ATOM 999 O O . SER A 1 125 ? 6.893 -4.324 -1.853 1.00 87.94 125 SER A O 1
ATOM 1001 N N . GLN A 1 126 ? 6.464 -5.763 -0.177 1.00 86.75 126 GLN A N 1
ATOM 1002 C CA . GLN A 1 126 ? 7.781 -5.691 0.465 1.00 86.75 126 GLN A CA 1
ATOM 1003 C C . GLN A 1 126 ? 8.754 -6.766 -0.049 1.00 86.75 126 GLN A C 1
ATOM 1005 O O . GLN A 1 126 ? 9.908 -6.795 0.378 1.00 86.75 126 GLN A O 1
ATOM 1010 N N . ALA A 1 127 ? 8.315 -7.664 -0.939 1.00 89.81 127 ALA A N 1
ATOM 1011 C CA . ALA A 1 127 ? 9.195 -8.668 -1.519 1.00 89.81 127 ALA A CA 1
ATOM 1012 C C . ALA A 1 127 ? 10.271 -7.982 -2.377 1.00 89.81 127 ALA A C 1
ATOM 1014 O O . ALA A 1 127 ? 9.965 -7.215 -3.291 1.00 89.81 127 ALA A O 1
ATOM 1015 N N . TYR A 1 128 ? 11.537 -8.269 -2.085 1.00 88.94 128 TYR A N 1
ATOM 1016 C CA . TYR A 1 128 ? 12.678 -7.722 -2.809 1.00 88.94 128 TYR A CA 1
ATOM 1017 C C . TYR A 1 128 ? 13.652 -8.841 -3.162 1.00 88.94 128 TYR A C 1
ATOM 1019 O O . TYR A 1 128 ? 14.080 -9.592 -2.287 1.00 88.94 128 TYR A O 1
ATOM 1027 N N . ASP A 1 129 ? 14.022 -8.913 -4.439 1.00 90.62 129 ASP A N 1
ATOM 1028 C CA . ASP A 1 129 ? 15.088 -9.778 -4.938 1.00 90.62 129 ASP A CA 1
ATOM 1029 C C . ASP A 1 129 ? 16.018 -8.960 -5.839 1.00 90.62 129 ASP A C 1
ATOM 1031 O O . ASP A 1 129 ? 15.723 -8.694 -7.009 1.00 90.62 129 ASP A O 1
ATOM 1035 N N . GLY A 1 130 ? 17.155 -8.546 -5.278 1.00 86.38 130 GLY A N 1
ATOM 1036 C CA . GLY A 1 130 ? 18.159 -7.756 -5.981 1.00 86.38 130 GLY A CA 1
ATOM 1037 C C . GLY A 1 130 ? 18.840 -8.493 -7.135 1.00 86.38 130 GLY A C 1
ATOM 1038 O O . GLY A 1 130 ? 19.441 -7.847 -8.000 1.00 86.38 130 GLY A O 1
ATOM 1039 N N . ARG A 1 131 ? 18.726 -9.828 -7.197 1.00 88.12 131 ARG A N 1
ATOM 1040 C CA . ARG A 1 131 ? 19.347 -10.654 -8.244 1.00 88.12 131 ARG A CA 1
ATOM 1041 C C . ARG A 1 131 ? 18.573 -10.581 -9.555 1.00 88.12 131 ARG A C 1
ATOM 1043 O O . ARG A 1 131 ? 19.167 -10.729 -10.625 1.00 88.12 131 ARG A O 1
ATOM 1050 N N . ASN A 1 132 ? 17.274 -10.296 -9.473 1.00 85.94 132 ASN A N 1
ATOM 1051 C CA . ASN A 1 132 ? 16.371 -10.218 -10.622 1.00 85.94 132 ASN A CA 1
ATOM 1052 C C . ASN A 1 132 ? 16.323 -8.824 -11.267 1.00 85.94 132 ASN A C 1
ATOM 1054 O O . ASN A 1 132 ? 15.554 -8.605 -12.202 1.00 85.94 132 ASN A O 1
ATOM 1058 N N . ILE A 1 133 ? 17.155 -7.881 -10.812 1.00 86.06 133 ILE A N 1
ATOM 1059 C CA . ILE A 1 133 ? 17.269 -6.554 -11.425 1.00 86.06 133 ILE A CA 1
ATOM 1060 C C . ILE A 1 133 ? 17.847 -6.702 -12.844 1.00 86.06 133 ILE A C 1
ATOM 1062 O O . ILE A 1 133 ? 18.870 -7.360 -13.070 1.00 86.06 133 ILE A O 1
ATOM 1066 N N . SER A 1 134 ? 17.165 -6.113 -13.830 1.00 84.12 134 SER A N 1
ATOM 1067 C CA . SER A 1 134 ? 17.544 -6.194 -15.248 1.00 84.12 134 SER A CA 1
ATOM 1068 C C . SER A 1 134 ? 18.869 -5.493 -15.535 1.00 84.12 134 SER A C 1
ATOM 1070 O O . SER A 1 134 ? 19.659 -5.968 -16.351 1.00 84.12 134 SER A O 1
ATOM 1072 N N . ASP A 1 135 ? 19.111 -4.387 -14.837 1.00 88.38 135 ASP A N 1
ATOM 1073 C CA . ASP A 1 135 ? 20.362 -3.651 -14.887 1.00 88.38 135 ASP A CA 1
ATOM 1074 C C . ASP A 1 135 ? 21.459 -4.406 -14.133 1.00 88.38 135 ASP A C 1
ATOM 1076 O O . ASP A 1 135 ? 21.424 -4.534 -12.909 1.00 88.38 135 ASP A O 1
ATOM 1080 N N . LYS A 1 136 ? 22.434 -4.921 -14.884 1.00 82.62 136 LYS A N 1
ATOM 1081 C CA . LYS A 1 136 ? 23.523 -5.738 -14.346 1.00 82.62 136 LYS A CA 1
ATOM 1082 C C . LYS A 1 136 ? 24.454 -4.955 -13.421 1.00 82.62 136 LYS A C 1
ATOM 1084 O O . LYS A 1 136 ? 25.018 -5.579 -12.528 1.00 82.62 136 LYS A O 1
ATOM 1089 N N . GLU A 1 137 ? 24.608 -3.645 -13.616 1.00 87.31 137 GLU A N 1
ATOM 1090 C CA . GLU A 1 137 ? 25.499 -2.809 -12.796 1.00 87.31 137 GLU A CA 1
ATOM 1091 C C . GLU A 1 137 ? 24.905 -2.531 -11.410 1.00 87.31 137 GLU A C 1
ATOM 1093 O O . GLU A 1 137 ? 25.638 -2.381 -10.436 1.00 87.31 137 GLU A O 1
ATOM 1098 N N . HIS A 1 138 ? 23.575 -2.553 -11.304 1.00 83.62 138 HIS A N 1
ATOM 1099 C CA . HIS A 1 138 ? 22.837 -2.288 -10.068 1.00 83.62 138 HIS A CA 1
ATOM 1100 C C . HIS A 1 138 ? 22.248 -3.552 -9.422 1.00 83.62 138 HIS A C 1
ATOM 1102 O O . HIS A 1 138 ? 21.442 -3.460 -8.491 1.00 83.62 138 HIS A O 1
ATOM 1108 N N . ARG A 1 139 ? 22.630 -4.748 -9.892 1.00 87.75 139 ARG A N 1
ATOM 1109 C CA . ARG A 1 139 ? 22.236 -6.008 -9.247 1.00 87.75 139 ARG A CA 1
ATOM 1110 C C . ARG A 1 139 ? 22.807 -6.070 -7.842 1.00 87.75 139 ARG A C 1
ATOM 1112 O O . ARG A 1 139 ? 24.012 -5.934 -7.645 1.00 87.75 139 ARG A O 1
ATOM 1119 N N . SER A 1 140 ? 21.942 -6.349 -6.875 1.00 86.81 140 SER A N 1
ATOM 1120 C CA . SER A 1 140 ? 22.356 -6.571 -5.494 1.00 86.81 140 SER A CA 1
ATOM 1121 C C . SER A 1 140 ? 22.230 -8.058 -5.144 1.00 86.81 140 SER A C 1
ATOM 1123 O O . SER A 1 140 ? 21.333 -8.741 -5.640 1.00 86.81 140 SER A O 1
ATOM 1125 N N . PRO A 1 141 ? 23.115 -8.606 -4.298 1.00 89.06 141 PRO A N 1
ATOM 1126 C CA . PRO A 1 141 ? 23.004 -9.994 -3.857 1.00 89.06 141 PRO A CA 1
ATOM 1127 C C . PRO A 1 141 ? 21.882 -10.201 -2.827 1.00 89.06 141 PRO A C 1
ATOM 1129 O O . PRO A 1 141 ? 21.582 -11.350 -2.484 1.00 89.06 141 PRO A O 1
ATOM 1132 N N . TYR A 1 142 ? 21.304 -9.107 -2.318 1.00 88.44 142 TYR A N 1
ATOM 1133 C CA . TYR A 1 142 ? 20.376 -9.095 -1.199 1.00 88.44 142 TYR A CA 1
ATOM 1134 C C . TYR A 1 142 ? 18.965 -9.485 -1.629 1.00 88.44 142 TYR A C 1
ATOM 1136 O O . TYR A 1 142 ? 18.462 -9.066 -2.672 1.00 88.44 142 TYR A O 1
ATOM 1144 N N . ILE A 1 143 ? 18.324 -10.276 -0.777 1.00 90.56 143 ILE A N 1
ATOM 1145 C CA . ILE A 1 143 ? 16.952 -10.746 -0.931 1.00 90.56 143 ILE A CA 1
ATOM 1146 C C . ILE A 1 143 ? 16.271 -10.564 0.420 1.00 90.56 143 ILE A C 1
ATOM 1148 O O . ILE A 1 143 ? 16.902 -10.758 1.459 1.00 90.56 143 ILE A O 1
ATOM 1152 N N . VAL A 1 144 ? 14.993 -10.200 0.402 1.00 91.12 144 VAL A N 1
ATOM 1153 C CA . VAL A 1 144 ? 14.129 -10.292 1.581 1.00 91.12 144 VAL A CA 1
ATOM 1154 C C . VAL A 1 144 ? 13.386 -11.625 1.482 1.00 91.12 144 VAL A C 1
ATOM 1156 O O . VAL A 1 144 ? 12.527 -11.761 0.608 1.00 91.12 144 VAL A O 1
ATOM 1159 N N . PRO A 1 145 ? 13.721 -12.630 2.309 1.00 92.69 145 PRO A N 1
ATOM 1160 C CA . PRO A 1 145 ? 13.095 -13.938 2.206 1.00 92.69 145 PRO A CA 1
ATOM 1161 C C . PRO A 1 145 ? 11.651 -13.920 2.737 1.00 92.69 145 PRO A C 1
ATOM 1163 O O . PRO A 1 145 ? 11.290 -13.075 3.570 1.00 92.69 145 PRO A O 1
ATOM 1166 N N . PRO A 1 146 ? 10.789 -14.832 2.252 1.00 94.25 146 PRO A N 1
ATOM 1167 C CA . PRO A 1 146 ? 9.448 -14.989 2.789 1.00 94.25 146 PRO A CA 1
ATOM 1168 C C . PRO A 1 146 ? 9.509 -15.589 4.192 1.00 94.25 146 PRO A C 1
ATOM 1170 O O . PRO A 1 146 ? 10.331 -16.455 4.485 1.00 94.25 146 PRO A O 1
ATOM 1173 N N . LEU A 1 147 ? 8.559 -15.221 5.051 1.00 92.94 147 LEU A N 1
ATOM 1174 C CA . LEU A 1 147 ? 8.500 -15.792 6.401 1.00 92.94 147 LEU A CA 1
ATOM 1175 C C . LEU A 1 147 ? 8.306 -17.318 6.422 1.00 92.94 147 LEU A C 1
ATOM 1177 O O . LEU A 1 147 ? 8.705 -17.964 7.383 1.00 92.94 147 LEU A O 1
ATOM 1181 N N . THR A 1 148 ? 7.741 -17.905 5.363 1.00 92.50 148 THR A N 1
ATOM 1182 C CA . THR A 1 148 ? 7.547 -19.360 5.227 1.00 92.50 148 THR A CA 1
ATOM 1183 C C . THR A 1 148 ? 8.857 -20.136 5.111 1.00 92.50 148 THR A C 1
ATOM 1185 O O . THR A 1 148 ? 8.859 -21.346 5.293 1.00 92.50 148 THR A O 1
ATOM 1188 N N . GLU A 1 149 ? 9.969 -19.465 4.801 1.00 92.00 149 GLU A N 1
ATOM 1189 C CA . GLU A 1 149 ? 11.297 -20.090 4.789 1.00 92.00 149 GLU A CA 1
ATOM 1190 C C . GLU A 1 149 ? 11.801 -20.388 6.211 1.00 92.00 149 GLU A C 1
ATOM 1192 O O . GLU A 1 149 ? 12.553 -21.335 6.417 1.00 92.00 149 GLU A O 1
ATOM 1197 N N . TYR A 1 150 ? 11.337 -19.620 7.203 1.00 87.25 150 TYR A N 1
ATOM 1198 C CA . TYR A 1 150 ? 11.775 -19.719 8.600 1.00 87.25 150 TYR A CA 1
ATOM 1199 C C . TYR A 1 150 ? 10.699 -20.284 9.532 1.00 87.25 150 TYR A C 1
ATOM 1201 O O . TYR A 1 150 ? 11.017 -20.865 10.568 1.00 87.25 150 TYR A O 1
ATOM 1209 N N . PHE A 1 151 ? 9.424 -20.117 9.180 1.00 88.94 151 PHE A N 1
ATOM 1210 C CA . PHE A 1 151 ? 8.288 -20.588 9.962 1.00 88.94 151 PHE A CA 1
ATOM 1211 C C . PHE A 1 151 ? 7.482 -21.608 9.160 1.00 88.94 151 PHE A C 1
ATOM 1213 O O . PHE A 1 151 ? 6.899 -21.270 8.130 1.00 88.94 151 PHE A O 1
ATOM 1220 N N . GLY A 1 152 ? 7.398 -22.837 9.674 1.00 89.38 152 GLY A N 1
ATOM 1221 C CA . GLY A 1 152 ? 6.394 -23.803 9.228 1.00 89.38 152 GLY A CA 1
ATOM 1222 C C . GLY A 1 152 ? 4.983 -23.402 9.669 1.00 89.38 152 GLY A C 1
ATOM 1223 O O . GLY A 1 152 ? 4.797 -22.421 10.395 1.00 89.38 152 GLY A O 1
ATOM 1224 N N . ASP A 1 153 ? 3.986 -24.192 9.275 1.00 91.00 153 ASP A N 1
ATOM 1225 C CA . ASP A 1 153 ? 2.570 -23.882 9.517 1.00 91.00 153 ASP A CA 1
ATOM 1226 C C . ASP A 1 153 ? 2.249 -23.639 11.000 1.00 91.00 153 ASP A C 1
ATOM 1228 O O . ASP A 1 153 ? 1.532 -22.695 11.334 1.00 91.00 153 ASP A O 1
ATOM 1232 N N . GLU A 1 154 ? 2.846 -24.420 11.906 1.00 91.00 154 GLU A N 1
ATOM 1233 C CA . GLU A 1 154 ? 2.694 -24.239 13.356 1.00 91.00 154 GLU A CA 1
ATOM 1234 C C . GLU A 1 154 ? 3.216 -22.873 13.829 1.00 91.00 154 GLU A C 1
ATOM 1236 O O . GLU A 1 154 ? 2.543 -22.161 14.577 1.00 91.00 154 GLU A O 1
ATOM 1241 N N . GLY A 1 155 ? 4.396 -22.462 13.354 1.00 87.44 155 GLY A N 1
ATOM 1242 C CA . GLY A 1 155 ? 4.991 -21.168 13.693 1.00 87.44 155 GLY A CA 1
ATOM 1243 C C . GLY A 1 155 ? 4.167 -19.999 13.156 1.00 87.44 155 GLY A C 1
ATOM 1244 O O . GLY A 1 155 ? 3.958 -19.000 13.848 1.00 87.44 155 GLY A O 1
ATOM 1245 N N . ILE A 1 156 ? 3.624 -20.147 11.948 1.00 91.94 156 ILE A N 1
ATOM 1246 C CA . ILE A 1 156 ? 2.716 -19.162 11.357 1.00 91.94 156 ILE A CA 1
ATOM 1247 C C . ILE A 1 156 ? 1.426 -19.066 12.170 1.00 91.94 156 ILE A C 1
ATOM 1249 O O . ILE A 1 156 ? 0.946 -17.957 12.414 1.00 91.94 156 ILE A O 1
ATOM 1253 N N . GLN A 1 157 ? 0.877 -20.189 12.633 1.00 90.75 157 GLN A N 1
ATOM 1254 C CA . GLN A 1 157 ? -0.316 -20.185 13.474 1.00 90.75 157 GLN A CA 1
ATOM 1255 C C . GLN A 1 157 ? -0.067 -19.471 14.810 1.00 90.75 157 GLN A C 1
ATOM 1257 O O . GLN A 1 157 ? -0.880 -18.645 15.227 1.00 90.75 157 GLN A O 1
ATOM 1262 N N . LEU A 1 158 ? 1.097 -19.681 15.432 1.00 91.38 158 LEU A N 1
ATOM 1263 C CA . LEU A 1 158 ? 1.488 -18.958 16.646 1.00 91.38 158 LEU A CA 1
ATOM 1264 C C . LEU A 1 158 ? 1.566 -17.439 16.427 1.00 91.38 158 LEU A C 1
ATOM 1266 O O . LEU A 1 158 ? 1.115 -16.673 17.285 1.00 91.38 158 LEU A O 1
ATOM 1270 N N . LEU A 1 159 ? 2.087 -16.987 15.279 1.00 90.75 159 LEU A N 1
ATOM 1271 C CA . LEU A 1 159 ? 2.100 -15.563 14.916 1.00 90.75 159 LEU A CA 1
ATOM 1272 C C . LEU A 1 159 ? 0.677 -14.999 14.811 1.00 90.75 159 LEU A C 1
ATOM 1274 O O . LEU A 1 159 ? 0.399 -13.932 15.368 1.00 90.75 159 LEU A O 1
ATOM 1278 N N . ARG A 1 160 ? -0.235 -15.736 14.161 1.00 91.50 160 ARG A N 1
ATOM 1279 C CA . ARG A 1 160 ? -1.650 -15.349 14.033 1.00 91.50 160 ARG A CA 1
ATOM 1280 C C . ARG A 1 160 ? -2.304 -15.172 15.396 1.00 91.50 160 ARG A C 1
ATOM 1282 O O . ARG A 1 160 ? -2.881 -14.118 15.672 1.00 91.50 160 ARG A O 1
ATOM 1289 N N . ASP A 1 161 ? -2.164 -16.168 16.262 1.00 91.25 161 ASP A N 1
ATOM 1290 C CA . ASP A 1 161 ? -2.782 -16.171 17.587 1.00 91.25 161 ASP A CA 1
ATOM 1291 C C . ASP A 1 161 ? -2.226 -15.047 18.472 1.00 91.25 161 ASP A C 1
ATOM 1293 O O . ASP A 1 161 ? -2.974 -14.370 19.187 1.00 91.25 161 ASP A O 1
ATOM 1297 N N . ALA A 1 162 ? -0.912 -14.808 18.419 1.00 90.62 162 ALA A N 1
ATOM 1298 C CA . ALA A 1 162 ? -0.260 -13.744 19.176 1.00 90.62 162 ALA A CA 1
ATOM 1299 C C . ALA A 1 162 ? -0.731 -12.348 18.737 1.00 90.62 162 ALA A C 1
ATOM 1301 O O . ALA A 1 162 ? -1.010 -11.492 19.585 1.00 90.62 162 ALA A O 1
ATOM 1302 N N . ASN A 1 163 ? -0.848 -12.115 17.431 1.00 91.81 163 ASN A N 1
ATOM 1303 C CA . ASN A 1 163 ? -1.281 -10.829 16.887 1.00 91.81 163 ASN A CA 1
ATOM 1304 C C . ASN A 1 163 ? -2.775 -10.580 17.125 1.00 91.81 163 ASN A C 1
ATOM 1306 O O . ASN A 1 163 ? -3.140 -9.493 17.574 1.00 91.81 163 ASN A O 1
ATOM 1310 N N . LEU A 1 164 ? -3.628 -11.597 16.972 1.00 90.44 164 LEU A N 1
ATOM 1311 C CA . LEU A 1 164 ? -5.047 -11.512 17.338 1.00 90.44 164 LEU A CA 1
ATOM 1312 C C . LEU A 1 164 ? -5.237 -11.162 18.820 1.00 90.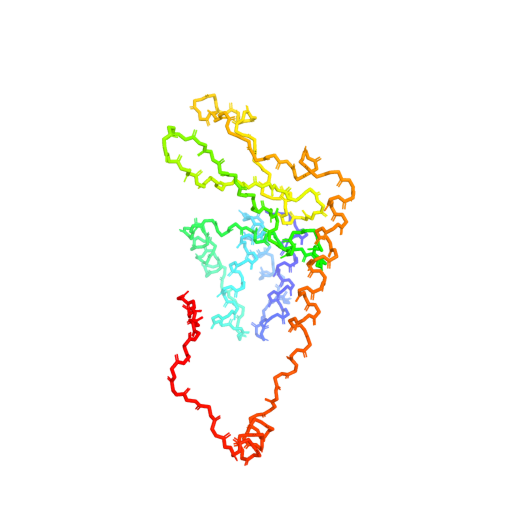44 164 LEU A C 1
ATOM 1314 O O . LEU A 1 164 ? -6.002 -10.255 19.149 1.00 90.44 164 LEU A O 1
ATOM 1318 N N . LYS A 1 165 ? -4.484 -11.802 19.726 1.00 89.31 165 LYS A N 1
ATOM 1319 C CA . LYS A 1 165 ? -4.500 -11.464 21.163 1.00 89.31 165 LYS A CA 1
ATOM 1320 C C . LYS A 1 165 ? -4.091 -10.010 21.417 1.00 89.31 165 LYS A C 1
ATOM 1322 O O . LYS A 1 165 ? -4.725 -9.334 22.228 1.00 89.31 165 LYS A O 1
ATOM 1327 N N . LYS A 1 166 ? -3.049 -9.511 20.740 1.00 86.06 166 LYS A N 1
ATOM 1328 C CA . LYS A 1 166 ? -2.615 -8.103 20.843 1.00 86.06 166 LYS A CA 1
ATOM 1329 C C . LYS A 1 166 ? -3.686 -7.144 20.326 1.00 86.06 166 LYS A C 1
ATOM 1331 O O . LYS A 1 166 ? -3.955 -6.139 20.983 1.00 86.06 166 LYS A O 1
ATOM 1336 N N . ARG A 1 167 ? -4.313 -7.456 19.190 1.00 84.00 167 ARG A N 1
ATOM 1337 C CA . ARG A 1 167 ? -5.379 -6.642 18.596 1.00 84.00 167 ARG A CA 1
ATOM 1338 C C . ARG A 1 167 ? -6.598 -6.573 19.508 1.00 84.00 167 ARG A C 1
ATOM 1340 O O . ARG A 1 167 ? -7.039 -5.472 19.805 1.00 84.00 167 ARG A O 1
ATOM 1347 N N . ASN A 1 168 ? -7.045 -7.706 20.050 1.00 82.38 168 ASN A N 1
ATOM 1348 C CA . ASN A 1 168 ? -8.179 -7.762 20.978 1.00 82.38 168 ASN A CA 1
ATOM 1349 C C . ASN A 1 168 ? -7.937 -6.941 22.253 1.00 82.38 168 ASN A C 1
ATOM 1351 O O . ASN A 1 168 ? -8.843 -6.268 22.737 1.00 82.38 168 ASN A O 1
ATOM 1355 N N . LYS A 1 169 ? -6.700 -6.933 22.775 1.00 78.81 169 LYS A N 1
ATOM 1356 C CA . LYS A 1 169 ? -6.316 -6.059 23.897 1.00 78.81 169 LYS A CA 1
ATOM 1357 C C . LYS A 1 169 ? -6.361 -4.572 23.529 1.00 78.81 169 LYS A C 1
ATOM 1359 O O . LYS A 1 169 ? -6.756 -3.766 24.362 1.00 78.81 169 LYS A O 1
ATOM 1364 N N . LYS A 1 170 ? -5.981 -4.206 22.299 1.00 71.50 170 LYS A N 1
ATOM 1365 C CA . LYS A 1 170 ? -6.045 -2.819 21.804 1.00 71.50 170 LYS A CA 1
ATOM 1366 C C . LYS A 1 170 ? -7.481 -2.353 21.543 1.00 71.50 170 LYS A C 1
ATOM 1368 O O . LYS A 1 170 ? -7.805 -1.215 21.853 1.00 71.50 170 LYS A O 1
ATOM 1373 N N . THR A 1 171 ? -8.342 -3.218 21.008 1.00 61.81 171 THR A N 1
ATOM 1374 C CA . THR A 1 171 ? -9.760 -2.906 20.751 1.00 61.81 171 THR A CA 1
ATOM 1375 C C . THR A 1 171 ? -10.630 -2.978 22.009 1.00 61.81 171 THR A C 1
ATOM 1377 O O . THR A 1 171 ? -11.738 -2.458 22.003 1.00 61.81 171 THR A O 1
ATOM 1380 N N . GLY A 1 172 ? -10.138 -3.592 23.092 1.00 50.50 172 GLY A N 1
ATOM 1381 C CA . GLY A 1 172 ? -10.819 -3.686 24.388 1.00 50.50 172 GLY A CA 1
ATOM 1382 C C . GLY A 1 172 ? -10.721 -2.442 25.282 1.00 50.50 172 GLY A C 1
ATOM 1383 O O . GLY A 1 172 ? -11.282 -2.452 26.373 1.00 50.50 172 GLY A O 1
ATOM 1384 N N . VAL A 1 173 ? -10.041 -1.373 24.850 1.00 46.47 173 VAL A N 1
ATOM 1385 C CA . VAL A 1 173 ? -10.030 -0.086 25.565 1.00 46.47 173 VAL A CA 1
ATOM 1386 C C . VAL A 1 173 ? -11.040 0.848 24.904 1.00 46.47 173 VAL A C 1
ATOM 1388 O O . VAL A 1 173 ? -10.702 1.663 24.046 1.00 46.47 173 VAL A O 1
ATOM 1391 N N . VAL A 1 174 ? -12.301 0.735 25.323 1.00 43.19 174 VAL A N 1
ATOM 1392 C CA . VAL A 1 174 ? -13.234 1.865 25.247 1.00 43.19 174 VAL A CA 1
ATOM 1393 C C . VAL A 1 174 ? -12.569 2.985 26.043 1.00 43.19 174 VAL A C 1
ATOM 1395 O O . VAL A 1 174 ? -12.363 2.831 27.245 1.00 43.19 174 VAL A O 1
ATOM 1398 N N . ARG A 1 175 ? -12.146 4.070 25.380 1.00 44.59 175 ARG A N 1
ATOM 1399 C CA . ARG A 1 175 ? -11.708 5.281 26.087 1.00 44.59 175 ARG A CA 1
ATOM 1400 C C . ARG A 1 175 ? -12.888 5.701 26.971 1.00 44.59 175 ARG A C 1
ATOM 1402 O O . ARG A 1 175 ? -13.933 6.011 26.397 1.00 44.59 175 ARG A O 1
ATOM 1409 N N . PRO A 1 176 ? -12.767 5.686 28.311 1.00 46.53 176 PRO A N 1
ATOM 1410 C CA . PRO A 1 176 ? -13.799 6.256 29.158 1.00 46.53 176 PRO A CA 1
ATOM 1411 C C . PRO A 1 176 ? -13.999 7.697 28.706 1.00 46.53 176 PRO A C 1
ATOM 1413 O O . PRO A 1 176 ? -13.021 8.404 28.432 1.00 46.53 176 PRO A O 1
ATOM 1416 N N . THR A 1 177 ? -15.247 8.128 28.580 1.00 54.00 177 THR A N 1
ATOM 1417 C CA . THR A 1 177 ? -15.522 9.543 28.315 1.00 54.00 177 THR A CA 1
ATOM 1418 C C . THR A 1 177 ? -14.850 10.396 29.392 1.00 54.00 177 THR A C 1
ATOM 1420 O O . THR A 1 177 ? -14.665 9.953 30.523 1.00 54.00 177 THR A O 1
ATOM 1423 N N . GLU A 1 178 ? -14.471 11.634 29.078 1.00 45.53 178 GLU A N 1
ATOM 1424 C CA . GLU A 1 178 ? -13.782 12.528 30.026 1.00 45.53 178 GLU A CA 1
ATOM 1425 C C . GLU A 1 178 ? -14.554 12.691 31.355 1.00 45.53 178 GLU A C 1
ATOM 1427 O O . GLU A 1 178 ? -13.957 12.832 32.422 1.00 45.53 178 GLU A O 1
ATOM 1432 N N . LYS A 1 179 ? -15.885 12.517 31.307 1.00 50.50 179 LYS A N 1
ATOM 1433 C CA . LYS A 1 179 ? -16.772 12.407 32.475 1.00 50.50 179 LYS A CA 1
ATOM 1434 C C . LYS A 1 179 ? -16.564 11.132 33.307 1.00 50.50 179 LYS A C 1
ATOM 1436 O O . LYS A 1 179 ? -16.583 11.211 34.531 1.00 50.50 179 LYS A O 1
ATOM 1441 N N . GLU A 1 180 ? -16.347 9.977 32.684 1.00 51.97 180 GLU A N 1
ATOM 1442 C CA . GLU A 1 180 ? -16.042 8.708 33.367 1.00 51.97 180 GLU A CA 1
ATOM 1443 C C . GLU A 1 180 ? -14.603 8.678 33.905 1.00 51.97 180 GLU A C 1
ATOM 1445 O O . GLU A 1 180 ? -14.350 8.127 34.976 1.00 51.97 180 GLU A O 1
ATOM 1450 N N . PHE A 1 181 ? -13.658 9.323 33.212 1.00 46.59 181 PHE A N 1
ATOM 1451 C CA . PHE A 1 181 ? -12.274 9.463 33.674 1.00 46.59 181 PHE A CA 1
ATOM 1452 C C . PHE A 1 181 ? -12.173 10.380 34.908 1.00 46.59 181 PHE A C 1
ATOM 1454 O O . PHE A 1 181 ? -11.504 10.032 35.882 1.00 46.59 181 PHE A O 1
ATOM 1461 N N . GLN A 1 182 ? -12.906 11.503 34.929 1.00 49.75 182 GLN A N 1
ATOM 1462 C CA . GLN A 1 182 ? -13.000 12.382 36.106 1.00 49.75 182 GLN A CA 1
ATOM 1463 C C . GLN A 1 182 ? -13.744 11.733 37.285 1.00 49.75 182 GLN A C 1
ATOM 1465 O O . GLN A 1 182 ? -13.334 11.918 38.432 1.00 49.75 182 GLN A O 1
ATOM 1470 N N . ALA A 1 183 ? -14.785 10.932 37.028 1.00 51.81 183 ALA A N 1
ATOM 1471 C CA . ALA A 1 183 ? -15.496 10.191 38.073 1.00 51.81 183 ALA A CA 1
ATOM 1472 C C . ALA A 1 183 ? -14.611 9.119 38.742 1.00 51.81 183 ALA A C 1
ATOM 1474 O O . ALA A 1 183 ? -14.651 8.959 39.965 1.00 51.81 183 ALA A O 1
ATOM 1475 N N . ASN A 1 184 ? -13.760 8.443 37.960 1.00 49.47 184 ASN A N 1
ATOM 1476 C CA . ASN A 1 184 ? -12.819 7.433 38.458 1.00 49.47 184 ASN A CA 1
ATOM 1477 C C . ASN A 1 184 ? -11.612 8.041 39.201 1.00 49.47 184 ASN A C 1
ATOM 1479 O O . ASN A 1 184 ? -11.126 7.459 40.170 1.00 49.47 184 ASN A O 1
ATOM 1483 N N . LEU A 1 185 ? -11.154 9.240 38.816 1.00 46.44 185 LEU A N 1
ATOM 1484 C CA . LEU A 1 185 ? -10.079 9.955 39.523 1.00 46.44 185 LEU A CA 1
ATOM 1485 C C . LEU A 1 185 ? -10.474 10.389 40.944 1.00 46.44 185 LEU A C 1
ATOM 1487 O O . LEU A 1 185 ? -9.620 10.440 41.825 1.00 46.44 185 LEU A O 1
ATOM 1491 N N . GLN A 1 186 ? -11.758 10.664 41.194 1.00 49.88 186 GLN A N 1
ATOM 1492 C CA . GLN A 1 186 ? -12.247 11.009 42.536 1.00 49.88 186 GLN A CA 1
ATOM 1493 C C . GLN A 1 186 ? -12.497 9.781 43.425 1.00 49.88 186 GLN A C 1
ATOM 1495 O O . GLN A 1 186 ? -12.440 9.894 44.649 1.00 49.88 186 GLN A O 1
ATOM 1500 N N . THR A 1 187 ? -12.735 8.602 42.840 1.00 52.62 187 THR A N 1
ATOM 1501 C CA . THR A 1 187 ? -12.925 7.351 43.597 1.00 52.62 187 THR A CA 1
ATOM 1502 C C . THR A 1 187 ? -11.605 6.686 43.985 1.00 52.62 187 THR A C 1
ATOM 1504 O O . THR A 1 187 ? -11.544 6.023 45.018 1.00 52.62 187 THR A O 1
ATO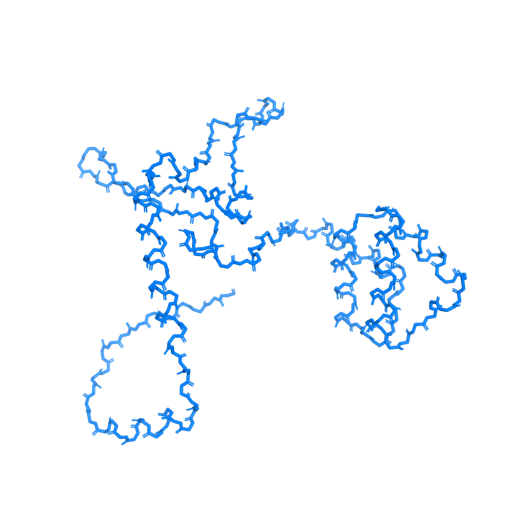M 1507 N N . ILE A 1 188 ? -10.521 6.922 43.239 1.00 47.44 188 ILE A N 1
ATOM 1508 C CA . ILE A 1 188 ? -9.165 6.433 43.558 1.00 47.44 188 ILE A CA 1
ATOM 1509 C C . ILE A 1 188 ? -8.405 7.495 44.374 1.00 47.44 188 ILE A C 1
ATOM 1511 O O . ILE A 1 188 ? -7.225 7.786 44.188 1.00 47.44 188 ILE A O 1
ATOM 1515 N N . GLY A 1 189 ? -9.096 8.102 45.337 1.00 42.62 189 GLY A N 1
ATOM 1516 C CA . GLY A 1 189 ? -8.458 8.845 46.409 1.00 42.62 189 GLY A CA 1
ATOM 1517 C C . GLY A 1 189 ? -7.780 7.882 47.380 1.00 42.62 189 GLY A C 1
ATOM 1518 O O . GLY A 1 189 ? -8.386 7.525 48.387 1.00 42.62 189 GLY A O 1
ATOM 1519 N N . LYS A 1 190 ? -6.538 7.477 47.072 1.00 44.22 190 LYS A N 1
ATOM 1520 C CA . LYS A 1 190 ? -5.368 7.453 47.981 1.00 44.22 190 LYS A CA 1
ATOM 1521 C C . LYS A 1 190 ? -4.181 6.693 47.360 1.00 44.22 190 LYS A C 1
ATOM 1523 O O . LYS A 1 190 ? -4.263 5.506 47.071 1.00 44.22 190 LYS A O 1
ATOM 1528 N N . SER A 1 191 ? -3.067 7.427 47.261 1.00 48.69 191 SER A N 1
ATOM 1529 C CA . SER A 1 191 ? -1.662 6.986 47.202 1.00 48.69 191 SER A CA 1
ATOM 1530 C C . SER A 1 191 ? -1.193 6.127 46.019 1.00 48.69 191 SER A C 1
ATOM 1532 O O . SER A 1 191 ? -1.128 4.907 46.127 1.00 48.69 191 SER A O 1
ATOM 1534 N N . ILE A 1 192 ? -0.689 6.777 44.964 1.00 40.00 192 ILE A N 1
ATOM 1535 C CA . ILE A 1 192 ? 0.426 6.255 44.151 1.00 40.00 192 ILE A CA 1
ATOM 1536 C C . ILE A 1 192 ? 1.462 7.385 44.028 1.00 40.00 192 ILE A C 1
ATOM 1538 O O . ILE A 1 192 ? 1.089 8.530 43.776 1.00 40.00 192 ILE A O 1
ATOM 1542 N N . SER A 1 193 ? 2.733 7.085 44.317 1.00 45.59 193 SER A N 1
ATOM 1543 C CA . SER A 1 193 ? 3.838 8.053 44.361 1.00 45.59 193 SER A CA 1
ATOM 1544 C C . SER A 1 193 ? 4.310 8.480 42.965 1.00 45.59 193 SER A C 1
ATOM 1546 O O . SER A 1 193 ? 4.147 7.756 41.985 1.00 45.59 193 SER A O 1
ATOM 1548 N N . ASN A 1 194 ? 4.934 9.658 42.898 1.00 46.41 194 ASN A N 1
ATOM 1549 C CA . ASN A 1 194 ? 5.306 10.388 41.678 1.00 46.41 194 ASN A CA 1
ATOM 1550 C C . ASN A 1 194 ? 6.445 9.777 40.823 1.00 46.41 194 ASN A C 1
ATOM 1552 O O . ASN A 1 194 ? 6.889 10.428 39.879 1.00 46.41 194 ASN A O 1
ATOM 1556 N N . ASP A 1 195 ? 6.922 8.560 41.100 1.00 44.78 195 ASP A N 1
ATOM 1557 C CA . ASP A 1 195 ? 8.215 8.080 40.569 1.00 44.78 195 ASP A CA 1
ATOM 1558 C C . ASP A 1 195 ? 8.128 7.071 39.407 1.00 44.78 195 ASP A C 1
ATOM 1560 O O . ASP A 1 195 ? 9.129 6.458 39.041 1.00 44.78 195 ASP A O 1
ATOM 1564 N N . TRP A 1 196 ? 6.964 6.907 38.774 1.00 43.00 196 TRP A N 1
ATOM 1565 C CA . TRP A 1 196 ? 6.822 6.071 37.573 1.00 43.00 196 TRP A CA 1
ATOM 1566 C C . TRP A 1 196 ? 6.560 6.944 36.343 1.00 43.00 196 TRP A C 1
ATOM 1568 O O . TRP A 1 196 ? 5.538 7.624 36.268 1.00 43.00 196 TRP A O 1
ATOM 1578 N N . LYS A 1 197 ? 7.465 6.907 35.356 1.00 42.41 197 LYS A N 1
ATOM 1579 C CA . LYS A 1 197 ? 7.266 7.526 34.035 1.00 42.41 197 LYS A CA 1
ATOM 1580 C C . LYS A 1 197 ? 7.231 6.452 32.949 1.00 42.41 197 LYS A C 1
ATOM 1582 O O . LYS A 1 197 ? 8.120 5.610 32.886 1.00 42.41 197 LYS A O 1
ATOM 1587 N N . TYR A 1 198 ? 6.207 6.515 32.103 1.00 37.66 198 TYR A N 1
ATOM 1588 C CA . TYR A 1 198 ? 6.145 5.814 30.822 1.00 37.66 198 TYR A CA 1
ATOM 1589 C C . TYR A 1 198 ? 6.431 6.822 29.709 1.00 37.66 198 TYR A C 1
ATOM 1591 O O . TYR A 1 198 ? 5.806 7.883 29.680 1.00 37.66 198 TYR A O 1
ATOM 1599 N N . ASP A 1 199 ? 7.348 6.482 28.802 1.00 38.03 199 ASP A N 1
ATOM 1600 C CA . ASP A 1 199 ? 7.584 7.263 27.591 1.00 38.03 199 ASP A CA 1
ATOM 1601 C C . ASP A 1 199 ? 6.393 7.120 26.642 1.00 38.03 199 ASP A C 1
ATOM 1603 O O . ASP A 1 199 ? 6.057 6.032 26.165 1.00 38.03 199 ASP A O 1
ATOM 1607 N N . VAL A 1 200 ? 5.746 8.252 26.384 1.00 39.22 200 VAL A N 1
ATOM 1608 C CA . VAL A 1 200 ? 4.817 8.428 25.273 1.00 39.22 200 VAL A CA 1
ATOM 1609 C C . VAL A 1 200 ? 5.631 9.086 24.169 1.00 39.22 200 VAL A C 1
ATOM 1611 O O . VAL A 1 200 ? 5.806 10.302 24.170 1.00 39.22 200 VAL A O 1
ATOM 1614 N N . GLU A 1 201 ? 6.181 8.291 23.253 1.00 36.53 201 GLU A N 1
ATOM 1615 C CA . GLU A 1 201 ? 6.737 8.843 22.018 1.00 36.53 201 GLU A CA 1
ATOM 1616 C C . GLU A 1 201 ? 5.593 9.479 21.216 1.00 36.53 201 GLU A C 1
ATOM 1618 O O . GLU A 1 201 ? 4.676 8.809 20.737 1.00 36.53 201 GLU A O 1
ATOM 1623 N N . ILE A 1 202 ? 5.637 10.808 21.138 1.00 36.69 202 ILE A N 1
ATOM 1624 C CA . ILE A 1 202 ? 4.796 11.642 20.283 1.00 36.69 202 ILE A CA 1
ATOM 1625 C C . ILE A 1 202 ? 5.395 11.552 18.872 1.00 36.69 202 ILE A C 1
ATOM 1627 O O . ILE A 1 202 ? 6.576 11.874 18.722 1.00 36.69 202 ILE A O 1
ATOM 1631 N N . PRO A 1 203 ? 4.648 11.131 17.835 1.00 40.19 203 PRO A N 1
ATOM 1632 C CA . PRO A 1 203 ? 5.164 11.183 16.476 1.00 40.19 203 PRO A CA 1
ATOM 1633 C C . PRO A 1 203 ? 5.179 12.638 15.993 1.00 40.19 203 PRO A C 1
ATOM 1635 O O . PRO A 1 203 ? 4.183 13.348 16.154 1.00 40.19 203 PRO A O 1
ATOM 1638 N N . PHE A 1 204 ? 6.315 13.047 15.425 1.00 40.59 204 PHE A N 1
ATOM 1639 C CA . PHE A 1 204 ? 6.432 14.209 14.541 1.00 40.59 204 PHE A CA 1
ATOM 1640 C C . PHE A 1 204 ? 5.691 13.965 13.225 1.00 40.59 204 PHE A C 1
ATOM 1642 O O . PHE A 1 204 ? 5.693 12.797 12.768 1.00 40.59 204 PHE A O 1
#